Protein AF-A0A6I4XVP9-F1 (afdb_monomer_lite)

Sequence (198 aa):
KNKSINYEAVLALVVKIFLGMFLYWIMNGFRHVSNFFPYNDVVTKVNQQGFYKFIYFVMNFTEGEFYGGLFTTLFLLIGGLIAWQLYRKNSKWQGFAIAGGSGAWPWVLASQLLSLFLTIYVFDFTRFFTKEVLWLPTFIVVVGTPPALTLVYGPGWKKLGTISLLSALFTFPFANWLNAQLMPLLNVPGTVSNVTTM

Secondary structure (DSSP, 8-state):
------HHHHHHHHHHHHHHHHHHHHHHHS-----SS-HHHHHHHTTT-HHHHHHHHHHGGGTTTT---HHHHHHHHHHHHHHHHHHHTT-TT--SPSGGGTS-HHHHHHHHHHHHHIIIIIS-GGGG--SS----GGGHHHHSHHHHHHHHH-S-HHHHHHHHHHHHHHHHHHHHHIIIIIHHHHT--HHHHHHHH-

Radius of gyration: 19.3 Å; chains: 1; bounding box: 46×40×46 Å

Organism: Enterococcus gallinarum (NCBI:txid1353)

Structure (mmCIF, N/CA/C/O backbone):
data_AF-A0A6I4XVP9-F1
#
_entry.id   AF-A0A6I4XVP9-F1
#
loop_
_atom_site.group_PDB
_atom_site.id
_atom_site.type_symbol
_atom_site.label_atom_id
_atom_site.label_alt_id
_atom_site.label_comp_id
_atom_site.label_asym_id
_atom_site.label_entity_id
_atom_site.label_seq_id
_atom_site.pdbx_PDB_ins_code
_atom_site.Cartn_x
_atom_site.Cartn_y
_atom_site.Cartn_z
_atom_site.occupancy
_atom_site.B_iso_or_equiv
_atom_site.auth_seq_id
_atom_site.auth_comp_id
_atom_site.auth_asym_id
_atom_site.auth_atom_id
_atom_site.pdbx_PDB_model_num
ATOM 1 N N . LYS A 1 1 ? -24.663 -29.342 22.614 1.00 51.38 1 LYS A N 1
ATOM 2 C CA . LYS A 1 1 ? -25.094 -27.920 22.667 1.00 51.38 1 LYS A CA 1
ATOM 3 C C . LYS A 1 1 ? -25.400 -27.495 21.230 1.00 51.38 1 LYS A C 1
ATOM 5 O O . LYS A 1 1 ? -24.463 -27.321 20.462 1.00 51.38 1 LYS A O 1
ATOM 10 N N . ASN A 1 2 ? -26.674 -27.481 20.830 1.00 50.50 2 ASN A N 1
ATOM 11 C CA . ASN A 1 2 ? -27.078 -27.181 19.451 1.00 50.50 2 ASN A CA 1
ATOM 12 C C . ASN A 1 2 ? -26.774 -25.699 19.171 1.00 50.50 2 ASN A C 1
ATOM 14 O O . ASN A 1 2 ? -27.355 -24.835 19.824 1.00 50.50 2 ASN A O 1
ATOM 18 N N . LYS A 1 3 ? -25.820 -25.392 18.281 1.00 64.44 3 LYS A N 1
ATOM 19 C CA . LYS A 1 3 ? -25.601 -24.012 17.824 1.00 64.44 3 LYS A CA 1
ATOM 20 C C . LYS A 1 3 ? -26.777 -23.656 16.916 1.00 64.44 3 LYS A C 1
ATOM 22 O O . LYS A 1 3 ? -26.840 -24.141 15.791 1.00 64.44 3 LYS A O 1
ATOM 27 N N . SER A 1 4 ? -27.722 -22.866 17.418 1.00 75.44 4 SER A N 1
ATOM 28 C CA . SER A 1 4 ? -28.771 -22.283 16.585 1.00 75.44 4 SER A CA 1
ATOM 29 C C . SER A 1 4 ? -28.124 -21.410 15.509 1.00 75.44 4 SER A C 1
ATOM 31 O O . SER A 1 4 ? -27.205 -20.635 15.781 1.00 75.44 4 SER A O 1
ATOM 33 N N . ILE A 1 5 ? -28.567 -21.579 14.266 1.00 77.56 5 ILE A N 1
ATOM 34 C CA . ILE A 1 5 ? -28.102 -20.770 13.140 1.00 77.56 5 ILE A CA 1
ATOM 35 C C . ILE A 1 5 ? -28.572 -19.328 13.369 1.00 77.56 5 ILE A C 1
ATOM 37 O O . ILE A 1 5 ? -29.752 -19.089 13.621 1.00 77.56 5 ILE A O 1
ATOM 41 N N . ASN A 1 6 ? -27.648 -18.367 13.298 1.00 87.69 6 ASN A N 1
ATOM 42 C CA . ASN A 1 6 ? -27.982 -16.948 13.378 1.00 87.69 6 ASN A CA 1
ATOM 43 C C . ASN A 1 6 ? -28.564 -16.493 12.028 1.00 87.69 6 ASN A C 1
ATOM 45 O O . ASN A 1 6 ? -27.824 -16.274 11.068 1.00 87.69 6 ASN A O 1
ATOM 49 N N . TYR A 1 7 ? -29.889 -16.367 11.961 1.00 87.06 7 TYR A N 1
ATOM 50 C CA . TYR A 1 7 ? -30.609 -15.994 10.7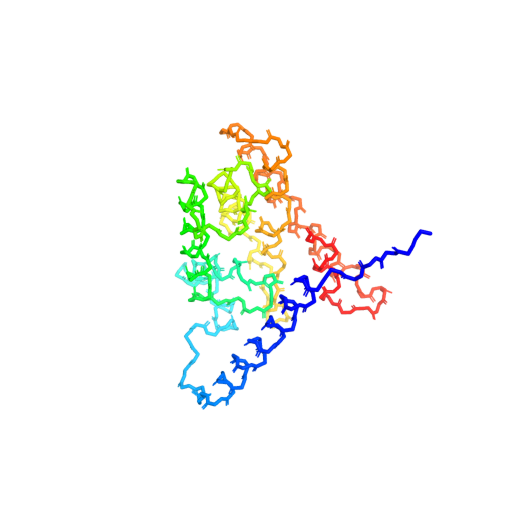42 1.00 87.06 7 TYR A CA 1
ATOM 51 C C . TYR A 1 7 ? -30.233 -14.605 10.206 1.00 87.06 7 TYR A C 1
ATOM 53 O O . TYR A 1 7 ? -30.236 -14.418 8.992 1.00 87.06 7 TYR A O 1
ATOM 61 N N . GLU A 1 8 ? -29.838 -13.655 11.060 1.00 86.88 8 GLU A N 1
ATOM 62 C CA . GLU A 1 8 ? -29.382 -12.330 10.614 1.00 86.88 8 GLU A CA 1
ATOM 63 C C . GLU A 1 8 ? -28.050 -12.422 9.866 1.00 86.88 8 GLU A C 1
ATOM 65 O O . GLU A 1 8 ? -27.868 -11.797 8.822 1.00 86.88 8 GLU A O 1
ATOM 70 N N . ALA A 1 9 ? -27.131 -13.256 10.360 1.00 86.06 9 ALA A N 1
ATOM 71 C CA . ALA A 1 9 ? -25.855 -13.500 9.695 1.00 86.06 9 ALA A CA 1
ATOM 72 C C . ALA A 1 9 ? -26.052 -14.192 8.336 1.00 86.06 9 ALA A C 1
ATOM 74 O O . ALA A 1 9 ? -25.394 -13.832 7.358 1.00 86.06 9 ALA A O 1
ATOM 75 N N . VAL A 1 10 ? -26.986 -15.147 8.258 1.00 90.75 10 VAL A N 1
ATOM 76 C CA . VAL A 1 10 ? -27.347 -15.815 6.997 1.00 90.75 10 VAL A CA 1
ATOM 77 C C . VAL A 1 10 ? -27.971 -14.823 6.017 1.00 90.75 10 VAL A C 1
ATOM 79 O O . VAL A 1 10 ? -27.558 -14.776 4.861 1.00 90.75 10 VAL A O 1
ATOM 82 N N . LEU A 1 11 ? -28.903 -13.981 6.470 1.00 91.56 11 LEU A N 1
ATOM 83 C CA . LEU A 1 11 ? -29.516 -12.952 5.633 1.00 91.56 11 LEU A CA 1
ATOM 84 C C . LEU A 1 11 ? -28.470 -11.962 5.105 1.00 91.56 11 LEU A C 1
ATOM 86 O O . LEU A 1 11 ? -28.449 -11.672 3.911 1.00 91.56 11 LEU A O 1
ATOM 90 N N . ALA A 1 12 ? -27.561 -11.490 5.961 1.00 87.12 12 ALA A N 1
ATOM 91 C CA . ALA A 1 12 ? -26.482 -10.595 5.556 1.00 87.12 12 ALA A CA 1
ATOM 92 C C . ALA A 1 12 ? -25.560 -11.236 4.504 1.00 87.12 12 ALA A C 1
ATOM 94 O O . ALA A 1 12 ? -25.138 -10.560 3.565 1.00 87.12 12 ALA A O 1
ATOM 95 N N . LEU A 1 13 ? -25.263 -12.534 4.633 1.00 90.50 13 LEU A N 1
ATOM 96 C CA . LEU A 1 13 ? -24.490 -13.278 3.638 1.00 90.50 13 LEU A CA 1
ATOM 97 C C . LEU A 1 13 ? -25.234 -13.364 2.299 1.00 90.50 13 LEU A C 1
ATOM 99 O O . LEU A 1 13 ? -24.651 -13.055 1.263 1.00 90.50 13 LEU A O 1
ATOM 103 N N . VAL A 1 14 ? -26.519 -13.728 2.321 1.00 94.88 14 VAL A N 1
ATOM 104 C CA . VAL A 1 14 ? -27.356 -13.823 1.114 1.00 94.88 14 VAL A CA 1
ATOM 105 C C . VAL A 1 14 ? -27.428 -12.472 0.404 1.00 94.88 14 VAL A C 1
ATOM 107 O O . VAL A 1 14 ? -27.162 -12.398 -0.793 1.00 94.88 14 VAL A O 1
ATOM 110 N N . VAL A 1 15 ? -27.699 -11.390 1.139 1.00 93.56 15 VAL A N 1
ATOM 111 C CA . VAL A 1 15 ? -27.742 -10.029 0.583 1.00 93.56 15 VAL A CA 1
ATOM 112 C C . VAL A 1 15 ? -26.400 -9.644 -0.043 1.00 93.56 15 VAL A C 1
ATOM 114 O O . VAL A 1 15 ? -26.386 -9.103 -1.146 1.00 93.56 15 VAL A O 1
ATOM 117 N N . LYS A 1 16 ? -25.267 -9.954 0.604 1.00 88.94 16 LYS A N 1
ATOM 118 C CA . LYS A 1 16 ? -23.930 -9.687 0.044 1.00 88.94 16 LYS A CA 1
ATOM 119 C C . LYS A 1 16 ? -23.681 -10.448 -1.257 1.00 88.94 16 LYS A C 1
ATOM 121 O O . LYS A 1 16 ? -23.165 -9.855 -2.199 1.00 88.94 16 LYS A O 1
ATOM 126 N N . ILE A 1 17 ? -24.058 -11.727 -1.319 1.00 94.44 17 ILE A N 1
ATOM 127 C CA . ILE A 1 17 ? -23.916 -12.543 -2.533 1.00 94.44 17 ILE A CA 1
ATOM 128 C C . ILE A 1 17 ? -24.769 -11.956 -3.661 1.00 94.44 17 ILE A C 1
ATOM 130 O O . ILE A 1 17 ? -24.257 -11.728 -4.755 1.00 94.44 17 ILE A O 1
ATOM 134 N N . PHE A 1 18 ? -26.043 -11.657 -3.392 1.00 95.62 18 PHE A N 1
ATOM 135 C CA . PHE A 1 18 ? -26.943 -11.078 -4.390 1.00 95.62 18 PHE A CA 1
ATOM 136 C C . PHE A 1 18 ? -26.463 -9.718 -4.884 1.00 95.62 18 PHE A C 1
ATOM 138 O O . PHE A 1 18 ? -26.430 -9.497 -6.090 1.00 95.62 18 PHE A O 1
ATOM 145 N N . LEU A 1 19 ? -26.056 -8.823 -3.981 1.00 94.19 19 LEU A N 1
ATOM 146 C CA . LEU A 1 19 ? -25.543 -7.508 -4.350 1.00 94.19 19 LEU A CA 1
ATOM 147 C C . LEU A 1 19 ? -24.257 -7.623 -5.177 1.00 94.19 19 LEU A C 1
ATOM 149 O O . LEU A 1 19 ? -24.128 -6.942 -6.188 1.00 94.19 19 LEU A O 1
ATOM 153 N N . GLY A 1 20 ? -23.331 -8.503 -4.782 1.00 89.69 20 GLY A N 1
ATOM 154 C CA . GLY A 1 20 ? -22.097 -8.751 -5.527 1.00 89.69 20 GLY A CA 1
ATOM 155 C C . GLY A 1 20 ? -22.369 -9.265 -6.940 1.00 89.69 20 GLY A C 1
ATOM 156 O O . GLY A 1 20 ? -21.830 -8.724 -7.904 1.00 89.69 20 GLY A O 1
ATOM 157 N N . MET A 1 21 ? -23.267 -10.245 -7.077 1.00 93.75 21 MET A N 1
ATOM 158 C CA . MET A 1 21 ? -23.697 -10.742 -8.385 1.00 93.75 21 MET A CA 1
ATOM 159 C C . MET A 1 21 ? -24.366 -9.635 -9.198 1.00 93.75 21 MET A C 1
ATOM 161 O O . MET A 1 21 ? -23.992 -9.402 -10.340 1.00 93.75 21 MET A O 1
ATOM 165 N N . PHE A 1 22 ? -25.317 -8.908 -8.615 1.00 93.69 22 PHE A N 1
ATOM 166 C CA . PHE A 1 22 ? -26.019 -7.816 -9.284 1.00 93.69 22 PHE A CA 1
ATOM 167 C C . PHE A 1 22 ? -25.058 -6.748 -9.825 1.00 93.69 22 PHE A C 1
ATOM 169 O O . PHE A 1 22 ? -25.164 -6.360 -10.988 1.00 93.69 22 PHE A O 1
ATOM 176 N N . LEU A 1 23 ? -24.078 -6.331 -9.018 1.00 90.88 23 LEU A N 1
ATOM 177 C CA . LEU A 1 23 ? -23.027 -5.408 -9.446 1.00 90.88 23 LEU A CA 1
ATOM 178 C C . LEU A 1 23 ? -22.188 -5.995 -10.584 1.00 90.88 23 LEU A C 1
ATOM 180 O O . LEU A 1 23 ? -21.932 -5.294 -11.557 1.00 90.88 23 LEU A O 1
ATOM 184 N N . TYR A 1 24 ? -21.813 -7.274 -10.507 1.00 87.88 24 TYR A N 1
ATOM 185 C CA . TYR A 1 24 ? -21.096 -7.960 -11.583 1.00 87.88 24 TYR A CA 1
ATOM 186 C C . TYR A 1 24 ? -21.876 -7.941 -12.908 1.00 87.88 24 TYR A C 1
ATOM 188 O O . TYR A 1 24 ? -21.317 -7.578 -13.941 1.00 87.88 24 TYR A O 1
ATOM 196 N N . TRP A 1 25 ? -23.174 -8.260 -12.889 1.00 91.06 25 TRP A N 1
ATOM 197 C CA . TRP A 1 25 ? -24.021 -8.238 -14.089 1.00 91.06 25 TRP A CA 1
ATOM 198 C C . TRP A 1 25 ? -24.148 -6.833 -14.682 1.00 91.06 25 TRP A C 1
ATOM 200 O O . TRP A 1 25 ? -24.037 -6.669 -15.896 1.00 91.06 25 TRP A O 1
ATOM 210 N N . ILE A 1 26 ? -24.326 -5.817 -13.831 1.00 90.56 26 ILE A N 1
ATOM 211 C CA . ILE A 1 26 ? -24.323 -4.414 -14.257 1.00 90.56 26 ILE A CA 1
ATOM 212 C C . ILE A 1 26 ? -22.986 -4.055 -14.908 1.00 90.56 26 ILE A C 1
ATOM 214 O O . ILE A 1 26 ? -22.966 -3.478 -15.993 1.00 90.56 26 ILE A O 1
ATOM 218 N N . MET A 1 27 ? -21.873 -4.421 -14.269 1.00 84.25 27 MET A N 1
ATOM 219 C CA . MET A 1 27 ? -20.533 -4.140 -14.777 1.00 84.25 27 MET A CA 1
ATOM 220 C C . MET A 1 27 ? -20.289 -4.792 -16.138 1.00 84.25 27 MET A C 1
ATOM 222 O O . MET A 1 27 ? -19.739 -4.146 -17.026 1.00 84.25 27 MET A O 1
ATOM 226 N N . ASN A 1 28 ? -20.766 -6.021 -16.331 1.00 85.25 28 ASN A N 1
ATOM 227 C CA . ASN A 1 28 ? -20.658 -6.737 -17.600 1.00 85.25 28 ASN A CA 1
ATOM 228 C C . ASN A 1 28 ? -21.533 -6.127 -18.717 1.00 85.25 28 ASN A C 1
ATOM 230 O O . ASN A 1 28 ? -21.293 -6.359 -19.899 1.00 85.25 28 ASN A O 1
ATOM 234 N N . GLY A 1 29 ? -22.547 -5.332 -18.358 1.00 83.88 29 GLY A N 1
ATOM 235 C CA . GLY A 1 29 ? -23.377 -4.585 -19.306 1.00 83.88 29 GLY A CA 1
ATOM 236 C C . GLY A 1 29 ? -22.712 -3.321 -19.865 1.00 83.88 29 GLY A C 1
ATOM 237 O O . GLY A 1 29 ? -23.158 -2.799 -20.890 1.00 83.88 29 GLY A O 1
ATOM 238 N N . PHE A 1 30 ? -21.644 -2.819 -19.235 1.00 82.31 30 PHE A N 1
ATOM 239 C CA . PHE A 1 30 ? -20.913 -1.656 -19.733 1.00 82.31 30 PHE A CA 1
ATOM 240 C C . PHE A 1 30 ? -19.894 -2.059 -20.803 1.00 82.31 30 PHE A C 1
ATOM 242 O O . PHE A 1 30 ? -19.022 -2.897 -20.583 1.00 82.31 30 PHE A O 1
ATOM 249 N N . ARG A 1 31 ? -19.941 -1.398 -21.967 1.00 71.12 31 ARG A N 1
ATOM 250 C CA . ARG A 1 31 ? -18.867 -1.497 -22.967 1.00 71.12 31 ARG A CA 1
ATOM 251 C C . ARG A 1 31 ? -17.625 -0.780 -22.433 1.00 71.12 31 ARG A C 1
ATOM 253 O O . ARG A 1 31 ? -17.725 0.365 -22.000 1.00 71.12 31 ARG A O 1
ATOM 260 N N . HIS A 1 32 ? -16.457 -1.417 -22.484 1.00 69.12 32 HIS A N 1
ATOM 261 C CA . HIS A 1 32 ? -15.188 -0.745 -22.196 1.00 69.12 32 HIS A CA 1
ATOM 262 C C . HIS A 1 32 ? -14.906 0.317 -23.266 1.00 69.12 32 HIS A C 1
ATOM 264 O O . HIS A 1 32 ? -14.630 -0.013 -24.416 1.00 69.12 32 HIS A O 1
ATOM 270 N N . VAL A 1 33 ? -15.024 1.594 -22.889 1.00 65.00 33 VAL A N 1
ATOM 271 C CA . VAL A 1 33 ? -14.884 2.733 -23.814 1.00 65.00 33 VAL A CA 1
ATOM 272 C C . VAL A 1 33 ? -13.441 3.250 -23.862 1.00 65.00 33 VAL A C 1
ATOM 274 O O . VAL A 1 33 ? -12.991 3.706 -24.909 1.00 65.00 33 VAL A O 1
ATOM 277 N N . SER A 1 34 ? -12.689 3.151 -22.759 1.00 65.81 34 SER A N 1
ATOM 278 C CA . SER A 1 34 ? -11.275 3.539 -22.699 1.00 65.81 34 SER A CA 1
ATOM 279 C C . SER A 1 34 ? -10.573 2.989 -21.452 1.00 65.81 34 SER A C 1
ATOM 281 O O . SER A 1 34 ? -11.183 2.848 -20.392 1.00 65.81 34 SER A O 1
ATOM 283 N N . ASN A 1 35 ? -9.266 2.736 -21.569 1.00 75.88 35 ASN A N 1
ATOM 284 C CA . ASN A 1 35 ? -8.396 2.451 -20.430 1.00 75.88 35 ASN A CA 1
ATOM 285 C C . ASN A 1 35 ? -7.628 3.725 -20.066 1.00 75.88 35 ASN A C 1
ATOM 287 O O . ASN A 1 35 ? -6.701 4.126 -20.769 1.00 75.88 35 ASN A O 1
ATOM 291 N N . PHE A 1 36 ? -8.022 4.377 -18.974 1.00 82.75 36 PHE A N 1
ATOM 292 C CA . PHE A 1 36 ? -7.276 5.511 -18.434 1.00 82.75 36 PHE A CA 1
ATOM 293 C C . PHE A 1 36 ? -6.035 4.995 -17.701 1.00 82.75 36 PHE A C 1
ATOM 295 O O . PHE A 1 36 ? -6.166 4.365 -16.656 1.00 82.75 36 PHE A O 1
ATOM 302 N N . PHE A 1 37 ? -4.852 5.284 -18.249 1.00 91.38 37 PHE A N 1
ATOM 303 C CA . PHE A 1 37 ? -3.552 4.829 -17.736 1.00 91.38 37 PHE A CA 1
ATOM 304 C C . PHE A 1 37 ? -3.455 3.297 -17.600 1.00 91.38 37 PHE A C 1
ATOM 306 O O . PHE A 1 37 ? -3.409 2.783 -16.481 1.00 91.38 37 PHE A O 1
ATOM 313 N N . PRO A 1 38 ? -3.414 2.549 -18.724 1.00 91.00 38 PRO A N 1
ATOM 314 C CA . PRO A 1 38 ? -3.214 1.103 -18.687 1.00 91.00 38 PRO A CA 1
ATOM 315 C C . PRO A 1 38 ? -1.954 0.744 -17.892 1.00 91.00 38 PRO A C 1
ATOM 317 O O . PRO A 1 38 ? -0.914 1.375 -18.073 1.00 91.00 38 PRO A O 1
ATOM 320 N N . TYR A 1 39 ? -2.024 -0.292 -17.053 1.00 91.81 39 TYR A N 1
ATOM 321 C CA . TYR A 1 39 ? -0.916 -0.689 -16.175 1.00 91.81 39 TYR A CA 1
ATOM 322 C C . TYR A 1 39 ? 0.414 -0.863 -16.930 1.00 91.81 39 TYR A C 1
ATOM 324 O O . TYR A 1 39 ? 1.424 -0.272 -16.553 1.00 91.81 39 TYR A O 1
ATOM 332 N N . ASN A 1 40 ? 0.395 -1.577 -18.059 1.00 92.12 40 ASN A N 1
ATOM 333 C CA . ASN A 1 40 ? 1.589 -1.808 -18.880 1.00 92.12 40 ASN A CA 1
ATOM 334 C C . ASN A 1 40 ? 2.193 -0.503 -19.431 1.00 92.12 40 ASN A C 1
ATOM 336 O O . ASN A 1 40 ? 3.415 -0.343 -19.460 1.00 92.12 40 ASN A O 1
ATOM 340 N N . ASP A 1 41 ? 1.356 0.460 -19.823 1.00 93.69 41 ASP A N 1
ATOM 341 C CA . ASP A 1 41 ? 1.820 1.768 -20.297 1.00 93.69 41 ASP A CA 1
ATOM 342 C C . ASP A 1 41 ? 2.448 2.582 -19.165 1.00 93.69 41 ASP A C 1
ATOM 344 O O . ASP A 1 41 ? 3.393 3.341 -19.390 1.00 93.69 41 ASP A O 1
ATOM 348 N N . VAL A 1 42 ? 1.925 2.435 -17.945 1.00 95.50 42 VAL A N 1
ATOM 349 C CA . VAL A 1 42 ? 2.460 3.111 -16.764 1.00 95.50 42 VAL A CA 1
ATOM 350 C C . VAL A 1 42 ? 3.817 2.539 -16.386 1.00 95.50 42 VAL A C 1
ATOM 352 O O . VAL A 1 42 ? 4.780 3.297 -16.265 1.00 95.50 42 VAL A O 1
ATOM 355 N N . VAL A 1 43 ? 3.918 1.215 -16.261 1.00 95.19 43 VAL A N 1
ATOM 356 C CA . VAL A 1 43 ? 5.153 0.527 -15.868 1.00 95.19 43 VAL A CA 1
ATOM 357 C C . VAL A 1 43 ? 6.279 0.766 -16.874 1.00 95.19 43 VAL A C 1
ATOM 359 O O . VAL A 1 43 ? 7.400 1.078 -16.481 1.00 95.19 43 VAL A O 1
ATOM 362 N N . THR A 1 44 ? 5.997 0.722 -18.178 1.00 94.81 44 THR A N 1
ATOM 363 C CA . THR A 1 44 ? 7.026 0.960 -19.210 1.00 94.81 44 THR A CA 1
ATOM 364 C C . THR A 1 44 ? 7.597 2.383 -19.190 1.00 94.81 44 THR A C 1
ATOM 366 O O . THR A 1 44 ? 8.742 2.592 -19.593 1.00 94.81 44 THR A O 1
ATOM 369 N N . LYS A 1 45 ? 6.837 3.364 -18.686 1.00 95.75 45 LYS A N 1
ATOM 370 C CA . LYS A 1 45 ? 7.238 4.780 -18.607 1.00 95.75 45 LYS A CA 1
ATOM 371 C C . LYS A 1 45 ? 7.670 5.217 -17.204 1.00 95.75 45 LYS A C 1
ATOM 373 O O . LYS A 1 45 ? 8.158 6.338 -17.046 1.00 95.75 45 LYS A O 1
ATOM 378 N N . VAL A 1 46 ? 7.539 4.351 -16.196 1.00 96.38 46 VAL A N 1
ATOM 379 C CA . VAL A 1 46 ? 7.701 4.687 -14.768 1.00 96.38 46 VAL A CA 1
ATOM 380 C C . VAL A 1 46 ? 9.088 5.239 -14.428 1.00 96.38 46 VAL A C 1
ATOM 382 O O . VAL A 1 46 ? 9.208 6.178 -13.645 1.00 96.38 46 VAL A O 1
ATOM 385 N N . ASN A 1 47 ? 10.138 4.704 -15.059 1.00 94.88 47 ASN A N 1
ATOM 386 C CA . ASN A 1 47 ? 11.524 5.121 -14.820 1.00 94.88 47 ASN A CA 1
ATOM 387 C C . ASN A 1 47 ? 11.960 6.294 -15.713 1.00 94.88 47 ASN A C 1
ATOM 389 O O . ASN A 1 47 ? 13.018 6.872 -15.494 1.00 94.88 47 ASN A O 1
ATOM 393 N N . GLN A 1 48 ? 11.159 6.651 -16.719 1.00 93.38 48 GLN A N 1
ATOM 394 C CA . GLN A 1 48 ? 11.494 7.681 -17.709 1.00 93.38 48 GLN A CA 1
ATOM 395 C C . GLN A 1 48 ? 10.765 8.998 -17.435 1.00 93.38 48 GLN A C 1
ATOM 397 O O . GLN A 1 48 ? 11.264 10.070 -17.766 1.00 93.38 48 GLN A O 1
ATOM 402 N N . GLN A 1 49 ? 9.564 8.929 -16.856 1.00 94.31 49 GLN A N 1
ATOM 403 C CA . GLN A 1 49 ? 8.675 10.073 -16.698 1.00 94.31 49 GLN A CA 1
ATOM 404 C C . GLN A 1 49 ? 8.137 10.139 -15.269 1.00 94.31 49 GLN A C 1
ATOM 406 O O . GLN A 1 49 ? 7.355 9.289 -14.840 1.00 94.31 49 GLN A O 1
ATOM 411 N N . GLY A 1 50 ? 8.492 11.205 -14.543 1.00 95.38 50 GLY A N 1
ATOM 412 C CA . GLY A 1 50 ? 8.080 11.396 -13.147 1.00 95.38 50 GLY A CA 1
ATOM 413 C C . GLY A 1 50 ? 6.560 11.397 -12.941 1.00 95.38 50 GLY A C 1
ATOM 414 O O . GLY A 1 50 ? 6.081 10.919 -11.915 1.00 95.38 50 GLY A O 1
ATOM 415 N N . PHE A 1 51 ? 5.793 11.847 -13.940 1.00 96.81 51 PHE A N 1
ATOM 416 C CA . PHE A 1 51 ? 4.332 11.777 -13.913 1.00 96.81 51 PHE A CA 1
ATOM 417 C C . PHE A 1 51 ? 3.825 10.329 -13.857 1.00 96.81 51 PHE A C 1
ATOM 419 O O . PHE A 1 51 ? 3.017 10.000 -12.996 1.00 96.81 51 PHE A O 1
ATOM 426 N N . TYR A 1 52 ? 4.348 9.433 -14.698 1.00 96.75 52 TYR A N 1
ATOM 427 C CA . TYR A 1 52 ? 3.973 8.016 -14.666 1.00 96.75 52 TYR A CA 1
ATOM 428 C C . TYR A 1 52 ? 4.446 7.323 -13.387 1.00 96.75 52 TYR A C 1
ATOM 430 O O . TYR A 1 52 ? 3.740 6.463 -12.869 1.00 96.75 52 TYR A O 1
ATOM 438 N N . LYS A 1 53 ? 5.574 7.756 -12.811 1.00 97.81 53 LYS A N 1
ATOM 439 C CA . LYS A 1 53 ? 6.007 7.306 -11.481 1.00 97.81 53 LYS A CA 1
ATOM 440 C C . LYS A 1 53 ? 5.020 7.680 -10.379 1.00 97.81 53 LYS A C 1
ATOM 442 O O . LYS A 1 53 ? 4.730 6.860 -9.514 1.00 97.81 53 LYS A O 1
ATOM 447 N N . PHE A 1 54 ? 4.464 8.889 -10.436 1.00 97.69 54 PHE A N 1
ATOM 448 C CA . PHE A 1 54 ? 3.398 9.313 -9.530 1.00 97.69 54 PHE A CA 1
ATOM 449 C C . PHE A 1 54 ? 2.108 8.512 -9.739 1.00 97.69 54 PHE A C 1
ATOM 451 O O . PHE A 1 54 ? 1.512 8.055 -8.768 1.00 97.69 54 PHE A O 1
ATOM 458 N N . ILE A 1 55 ? 1.698 8.280 -10.988 1.00 97.12 55 ILE A N 1
ATOM 459 C CA . ILE A 1 55 ? 0.532 7.435 -11.280 1.00 97.12 55 ILE A CA 1
ATOM 460 C C . ILE A 1 55 ? 0.739 6.016 -10.729 1.00 97.12 55 ILE A C 1
ATOM 462 O O . ILE A 1 55 ? -0.138 5.509 -10.033 1.00 97.12 55 ILE A O 1
ATOM 466 N N . TYR A 1 56 ? 1.921 5.425 -10.932 1.00 97.69 56 TYR A N 1
ATOM 467 C CA . TYR A 1 56 ? 2.288 4.128 -10.361 1.00 97.69 56 TYR A CA 1
ATOM 468 C C . TYR A 1 56 ? 2.226 4.132 -8.826 1.00 97.69 56 TYR A C 1
ATOM 470 O O . TYR A 1 56 ? 1.617 3.243 -8.232 1.00 97.69 56 TYR A O 1
ATOM 478 N N . PHE A 1 57 ? 2.773 5.166 -8.175 1.00 98.00 57 PHE A N 1
ATOM 479 C CA . PHE A 1 57 ? 2.673 5.348 -6.724 1.00 98.00 57 PHE A CA 1
ATOM 480 C C . PHE A 1 57 ? 1.216 5.316 -6.239 1.00 98.00 57 PHE A C 1
ATOM 482 O O . PHE A 1 57 ? 0.911 4.667 -5.245 1.00 98.00 57 PHE A O 1
ATOM 489 N N . VAL A 1 58 ? 0.287 5.955 -6.951 1.00 97.25 58 VAL A N 1
ATOM 490 C CA . VAL A 1 58 ? -1.136 5.914 -6.580 1.00 97.25 58 VAL A CA 1
ATOM 491 C C . VAL A 1 58 ? -1.754 4.538 -6.872 1.00 97.25 58 VAL A C 1
ATOM 493 O O . VAL A 1 58 ? -2.514 4.018 -6.057 1.00 97.25 58 VAL A O 1
ATOM 496 N N . MET A 1 59 ? -1.415 3.895 -7.991 1.00 96.50 59 MET A N 1
ATOM 497 C CA . MET A 1 59 ? -1.949 2.572 -8.357 1.00 96.50 59 MET A CA 1
ATOM 498 C C . MET A 1 59 ? -1.612 1.480 -7.332 1.00 96.50 59 MET A C 1
ATOM 500 O O . MET A 1 59 ? -2.432 0.591 -7.116 1.00 96.50 59 MET A O 1
ATOM 504 N N . ASN A 1 60 ? -0.477 1.591 -6.632 1.00 96.81 60 ASN A N 1
ATOM 505 C CA . ASN A 1 60 ? -0.039 0.614 -5.627 1.00 96.81 60 ASN A CA 1
ATOM 506 C C . ASN A 1 60 ? -1.074 0.369 -4.510 1.00 96.81 60 ASN A C 1
ATOM 508 O O . ASN A 1 60 ? -1.102 -0.707 -3.928 1.00 96.81 60 ASN A O 1
ATOM 512 N N . PHE A 1 61 ? -1.970 1.316 -4.217 1.00 96.75 61 PHE A N 1
ATOM 513 C CA . PHE A 1 61 ? -3.021 1.118 -3.207 1.00 96.75 61 PHE A CA 1
ATOM 514 C C . PHE A 1 61 ? -4.101 0.103 -3.587 1.00 96.75 61 PHE A C 1
ATOM 516 O O . PHE A 1 61 ? -4.849 -0.315 -2.710 1.00 96.75 61 PHE A O 1
ATOM 523 N N . THR A 1 62 ? -4.207 -0.255 -4.866 1.00 94.94 62 THR A N 1
ATOM 524 C CA . THR A 1 62 ? -5.182 -1.237 -5.373 1.00 94.94 62 THR A CA 1
ATOM 525 C C . THR A 1 62 ? -4.519 -2.363 -6.167 1.00 94.94 62 THR A C 1
ATOM 527 O O . THR A 1 62 ? -5.166 -3.138 -6.874 1.00 94.94 62 THR A O 1
ATOM 530 N N . GLU A 1 63 ? -3.190 -2.421 -6.116 1.00 92.44 63 GLU A N 1
ATOM 531 C CA . GLU A 1 63 ? -2.394 -3.426 -6.814 1.00 92.44 63 GLU A CA 1
ATOM 532 C C . GLU A 1 63 ? -2.345 -4.748 -6.037 1.00 92.44 63 GLU A C 1
ATOM 534 O O . GLU A 1 63 ? -2.196 -5.801 -6.651 1.00 92.44 63 GLU A O 1
ATOM 539 N N . GLY A 1 64 ? -2.574 -4.719 -4.716 1.00 88.25 64 GLY A N 1
ATOM 540 C CA . GLY A 1 64 ? -2.704 -5.931 -3.899 1.00 88.25 64 GLY A CA 1
ATOM 541 C C . GLY A 1 64 ? -3.908 -6.796 -4.284 1.00 88.25 64 GLY A C 1
ATOM 542 O O . GLY A 1 64 ? -3.873 -8.014 -4.150 1.00 88.25 64 GLY A O 1
ATOM 543 N N . GLU A 1 65 ? -4.944 -6.179 -4.840 1.00 88.00 65 GLU A N 1
ATOM 544 C CA . GLU A 1 65 ? -6.123 -6.830 -5.405 1.00 88.00 65 GLU A CA 1
ATOM 545 C C . GLU A 1 65 ? -5.953 -7.182 -6.894 1.00 88.00 65 GLU A C 1
ATOM 547 O O . GLU A 1 65 ? -6.907 -7.622 -7.532 1.00 88.00 65 GLU A O 1
ATOM 552 N N . PHE A 1 66 ? -4.752 -6.991 -7.452 1.00 85.56 66 PHE A N 1
ATOM 553 C CA . PHE A 1 66 ? -4.404 -7.216 -8.859 1.00 85.56 66 PHE A CA 1
ATOM 554 C C . PHE A 1 66 ? -5.151 -6.318 -9.865 1.00 85.56 66 PHE A C 1
ATOM 556 O O . PHE A 1 66 ? -5.265 -6.672 -11.038 1.00 85.56 66 PHE A O 1
ATOM 563 N N . TYR A 1 67 ? -5.621 -5.138 -9.435 1.00 82.81 67 TYR A N 1
ATOM 564 C CA . TYR A 1 67 ? -6.223 -4.138 -10.330 1.00 82.81 67 TYR A CA 1
ATOM 565 C C . TYR A 1 67 ? -5.261 -3.004 -10.684 1.00 82.81 67 TYR A C 1
ATOM 567 O O . TYR A 1 67 ? -5.127 -2.664 -11.856 1.00 82.81 67 TYR A O 1
ATOM 575 N N . GLY A 1 68 ? -4.622 -2.397 -9.677 1.00 87.56 68 GLY A N 1
ATOM 576 C CA . GLY A 1 68 ? -3.686 -1.283 -9.848 1.00 87.56 68 GLY A CA 1
ATOM 577 C C . GLY A 1 68 ? -4.282 -0.122 -10.648 1.00 87.56 68 GLY A C 1
ATOM 578 O O . GLY A 1 68 ? -3.804 0.177 -11.730 1.00 87.56 68 GLY A O 1
ATOM 579 N N . GLY A 1 69 ? -5.344 0.525 -10.163 1.00 92.38 69 GLY A N 1
ATOM 580 C CA . GLY A 1 69 ? -6.071 1.557 -10.914 1.00 92.38 69 GLY A CA 1
ATOM 581 C C . GLY A 1 69 ? -6.017 2.931 -10.253 1.00 92.38 69 GLY A C 1
ATOM 582 O O . GLY A 1 69 ? -6.277 3.052 -9.058 1.00 92.38 69 GLY A O 1
ATOM 583 N N . LEU A 1 70 ? -5.765 3.990 -11.035 1.00 92.94 70 LEU A N 1
ATOM 584 C CA . LEU A 1 70 ? -5.734 5.370 -10.526 1.00 92.94 70 LEU A CA 1
ATOM 585 C C . LEU A 1 70 ? -7.058 5.758 -9.846 1.00 92.94 70 LEU A C 1
ATOM 587 O O . LEU A 1 70 ? -7.078 6.150 -8.681 1.00 92.94 70 LEU A O 1
ATOM 591 N N . PHE A 1 71 ? -8.174 5.632 -10.570 1.00 91.25 71 PHE A N 1
ATOM 592 C CA . PHE A 1 71 ? -9.493 5.992 -10.045 1.00 91.25 71 PHE A CA 1
ATOM 593 C C . PHE A 1 71 ? -9.956 5.036 -8.948 1.00 91.25 71 PHE A C 1
ATOM 595 O O . PHE A 1 71 ? -10.562 5.483 -7.976 1.00 91.25 71 PHE A O 1
ATOM 602 N N . THR A 1 72 ? -9.619 3.748 -9.056 1.00 91.38 72 THR A N 1
ATOM 603 C CA . THR A 1 72 ? -9.908 2.750 -8.021 1.00 91.38 72 THR A CA 1
ATOM 604 C C . THR A 1 72 ? -9.270 3.154 -6.696 1.00 91.38 72 THR A C 1
ATOM 606 O O . THR A 1 72 ? -9.964 3.220 -5.683 1.00 91.38 72 THR A O 1
ATOM 609 N N . THR A 1 73 ? -7.985 3.526 -6.706 1.00 94.88 73 THR A N 1
ATOM 610 C CA . THR A 1 73 ? -7.306 4.043 -5.514 1.00 94.88 73 THR A CA 1
ATOM 611 C C . THR A 1 73 ? -7.968 5.317 -4.994 1.00 94.88 73 THR A C 1
ATOM 613 O O . THR A 1 73 ? -8.186 5.443 -3.791 1.00 94.88 73 THR A O 1
ATOM 616 N N . LEU A 1 74 ? -8.302 6.274 -5.866 1.00 95.19 74 LEU A N 1
ATOM 617 C CA . LEU A 1 74 ? -8.922 7.531 -5.434 1.00 95.19 74 LEU A CA 1
ATOM 618 C C . LEU A 1 74 ? -10.240 7.284 -4.691 1.00 95.19 74 LEU A C 1
ATOM 620 O O . LEU A 1 74 ? -10.426 7.793 -3.585 1.00 95.19 74 LEU A O 1
ATOM 624 N N . PHE A 1 75 ? -11.130 6.464 -5.254 1.00 95.00 75 PHE A N 1
ATOM 625 C CA . PHE A 1 75 ? -12.391 6.119 -4.600 1.00 95.00 75 PHE A CA 1
ATOM 626 C C . PHE A 1 75 ? -12.183 5.295 -3.323 1.00 95.00 75 PHE A C 1
ATOM 628 O O . PHE A 1 75 ? -12.903 5.518 -2.350 1.00 95.00 75 PHE A O 1
ATOM 635 N N . LEU A 1 76 ? -11.173 4.418 -3.278 1.00 95.31 76 LEU A N 1
ATOM 636 C CA . LEU A 1 76 ? -10.797 3.681 -2.069 1.00 95.31 76 LEU A CA 1
ATOM 637 C C . LEU A 1 76 ? -10.373 4.630 -0.936 1.00 95.31 76 LEU A C 1
ATOM 639 O O . LEU A 1 76 ? -10.875 4.518 0.183 1.00 95.31 76 LEU A O 1
ATOM 643 N N . LEU A 1 77 ? -9.491 5.593 -1.218 1.00 95.88 77 LEU A N 1
ATOM 644 C CA . LEU A 1 77 ? -9.002 6.557 -0.227 1.00 95.88 77 LEU A CA 1
ATOM 645 C C . LEU A 1 77 ? -10.114 7.496 0.257 1.00 95.88 77 LEU A C 1
ATOM 647 O O . LEU A 1 77 ? -10.223 7.751 1.458 1.00 95.88 77 LEU A O 1
ATOM 651 N N . ILE A 1 78 ? -10.970 7.969 -0.656 1.00 96.81 78 ILE A N 1
ATOM 652 C CA . ILE A 1 78 ? -12.151 8.776 -0.313 1.00 96.81 78 ILE A CA 1
ATOM 653 C C . ILE A 1 78 ? -13.107 7.965 0.570 1.00 96.81 78 ILE A C 1
ATOM 655 O O . ILE A 1 78 ? -13.549 8.456 1.609 1.00 96.81 78 ILE A O 1
ATOM 659 N N . GLY A 1 79 ? -13.388 6.712 0.203 1.00 95.44 79 GLY A N 1
ATOM 660 C CA . GLY A 1 79 ? -14.221 5.806 0.991 1.00 95.44 79 GLY A CA 1
ATOM 661 C C . GLY A 1 79 ? -13.653 5.561 2.390 1.00 95.44 79 GLY A C 1
ATOM 662 O O . GLY A 1 79 ? -14.385 5.660 3.375 1.00 95.44 79 GLY A O 1
ATOM 663 N N . GLY A 1 80 ? -12.341 5.335 2.498 1.00 95.06 80 GLY A N 1
ATOM 664 C CA . GLY A 1 80 ? -11.638 5.194 3.775 1.00 95.06 80 GLY A CA 1
ATOM 665 C C . GLY A 1 80 ? -11.732 6.448 4.649 1.00 95.06 80 GLY A C 1
ATOM 666 O O . GLY A 1 80 ? -12.018 6.347 5.843 1.00 95.06 80 GLY A O 1
ATOM 667 N N . LEU A 1 81 ? -11.582 7.635 4.053 1.00 96.25 81 LEU A N 1
ATOM 668 C CA . LEU A 1 81 ? -11.723 8.910 4.758 1.00 96.25 81 LEU A CA 1
ATOM 669 C C . LEU A 1 81 ? -13.151 9.114 5.281 1.00 96.25 81 LEU A C 1
ATOM 671 O O . LEU A 1 81 ? -13.334 9.511 6.434 1.00 96.25 81 LEU A O 1
ATOM 675 N N . ILE A 1 82 ? -14.162 8.827 4.457 1.00 96.25 82 ILE A N 1
ATOM 676 C CA . ILE A 1 82 ? -15.575 8.900 4.851 1.00 96.25 82 ILE A CA 1
ATOM 677 C C . ILE A 1 82 ? -15.846 7.924 6.001 1.00 96.25 82 ILE A C 1
ATOM 679 O O . ILE A 1 82 ? -16.400 8.331 7.024 1.00 96.25 82 ILE A O 1
ATOM 683 N N . ALA A 1 83 ? -15.405 6.670 5.877 1.00 95.25 83 ALA A N 1
ATOM 684 C CA . ALA A 1 83 ? -15.564 5.653 6.912 1.00 95.25 83 ALA A CA 1
ATOM 685 C C . ALA A 1 83 ? -14.908 6.080 8.235 1.00 95.25 83 ALA A C 1
ATOM 687 O O . ALA A 1 83 ? -15.531 5.997 9.294 1.00 95.25 83 ALA A O 1
ATOM 688 N N . TRP A 1 84 ? -13.691 6.632 8.185 1.00 96.00 84 TRP A N 1
ATOM 689 C CA . TRP A 1 84 ? -13.003 7.154 9.366 1.00 96.00 84 TRP A CA 1
ATOM 690 C C . TRP A 1 84 ? -13.763 8.310 10.030 1.00 96.00 84 TRP A C 1
ATOM 692 O O . TRP A 1 84 ? -13.894 8.349 11.255 1.00 96.00 84 TRP A O 1
ATOM 702 N N . GLN A 1 85 ? -14.285 9.254 9.242 1.00 95.75 85 GLN A N 1
ATOM 703 C CA . GLN A 1 85 ? -15.053 10.386 9.768 1.00 95.75 85 GLN A CA 1
ATOM 704 C C . GLN A 1 85 ? -16.367 9.937 10.410 1.00 95.75 85 GLN A C 1
ATOM 706 O O . GLN A 1 85 ? -16.728 10.441 11.476 1.00 95.75 85 GLN A O 1
ATOM 711 N N . LEU A 1 86 ? -17.074 8.989 9.789 1.00 95.81 86 LEU A N 1
ATOM 712 C CA . LEU A 1 86 ? -18.292 8.407 10.350 1.00 95.81 86 LEU A CA 1
ATOM 713 C C . LEU A 1 86 ? -18.000 7.653 11.652 1.00 95.81 86 LEU A C 1
ATOM 715 O O . LEU A 1 86 ? -18.746 7.828 12.616 1.00 95.81 86 LEU A O 1
ATOM 719 N N . TYR A 1 87 ? -16.893 6.904 11.698 1.00 94.25 87 TYR A N 1
ATOM 720 C CA . TYR A 1 87 ? -16.416 6.217 12.898 1.00 94.25 87 TYR A CA 1
ATOM 721 C C . TYR A 1 87 ? -16.120 7.200 14.037 1.00 94.25 87 TYR A C 1
ATOM 723 O O . TYR A 1 87 ? -16.689 7.093 15.120 1.00 94.25 87 TYR A O 1
ATOM 731 N N . ARG A 1 88 ? -15.304 8.237 13.788 1.00 93.31 88 ARG A N 1
ATOM 732 C CA . ARG A 1 88 ? -14.976 9.251 14.810 1.00 93.31 88 ARG A CA 1
ATOM 733 C C . ARG A 1 88 ? -16.198 9.971 15.374 1.00 93.31 88 ARG A C 1
ATOM 735 O O . ARG A 1 88 ? -16.172 10.396 16.523 1.00 93.31 88 ARG A O 1
ATOM 742 N N . LYS A 1 89 ? -17.235 10.167 14.558 1.00 94.38 89 LYS A N 1
ATOM 743 C CA . LYS A 1 89 ? -18.479 10.840 14.959 1.00 94.38 89 LYS A CA 1
ATOM 744 C C . LYS A 1 89 ? -19.479 9.898 15.634 1.00 94.38 89 LYS A C 1
ATOM 746 O O . LYS A 1 89 ? -20.587 10.335 15.926 1.00 94.38 89 LYS A O 1
ATOM 751 N N . ASN A 1 90 ? -19.120 8.628 15.837 1.00 92.44 90 ASN A N 1
ATOM 752 C CA . ASN A 1 90 ? -20.012 7.577 16.320 1.00 92.44 90 ASN A CA 1
ATOM 753 C C . ASN A 1 90 ? -21.346 7.540 15.545 1.00 92.44 90 ASN A C 1
ATOM 755 O O . ASN A 1 90 ? -22.435 7.466 16.113 1.00 92.44 90 ASN A O 1
ATOM 759 N N . SER A 1 91 ? -21.262 7.688 14.221 1.00 94.25 91 SER A N 1
ATOM 760 C CA . SER A 1 91 ? -22.439 7.777 13.361 1.00 94.25 91 SER A CA 1
ATOM 761 C C . SER A 1 91 ? -23.157 6.431 13.274 1.00 94.25 91 SER A C 1
ATOM 763 O O . SER A 1 91 ? -22.519 5.394 13.101 1.00 94.25 91 SER A O 1
ATOM 765 N N . LYS A 1 92 ? -24.496 6.444 13.250 1.00 92.38 92 LYS A N 1
ATOM 766 C CA . LYS A 1 92 ? -25.312 5.247 12.958 1.00 92.38 92 LYS A CA 1
ATOM 767 C C . LYS A 1 92 ? -25.031 4.629 11.579 1.00 92.38 92 LYS A C 1
ATOM 769 O O . LYS A 1 92 ? -25.381 3.482 11.338 1.00 92.38 92 LYS A O 1
ATOM 774 N N . TRP A 1 93 ? -24.393 5.387 10.684 1.00 90.62 93 TRP A N 1
ATOM 775 C CA . TRP A 1 93 ? -24.031 4.969 9.327 1.00 90.62 93 TRP A CA 1
ATOM 776 C C . TRP A 1 93 ? -22.577 4.496 9.196 1.00 90.62 93 TRP A C 1
ATOM 778 O O . TRP A 1 93 ? -22.123 4.258 8.084 1.00 90.62 93 TRP A O 1
ATOM 788 N N . GLN A 1 94 ? -21.823 4.388 10.297 1.00 87.88 94 GLN A N 1
ATOM 789 C CA . GLN A 1 94 ? -20.398 4.031 10.248 1.00 87.88 94 GLN A CA 1
ATOM 790 C C . GLN A 1 94 ? -20.124 2.619 9.706 1.00 87.88 94 GLN A C 1
ATOM 792 O O . GLN A 1 94 ? -18.998 2.325 9.318 1.00 87.88 94 GLN A O 1
ATOM 797 N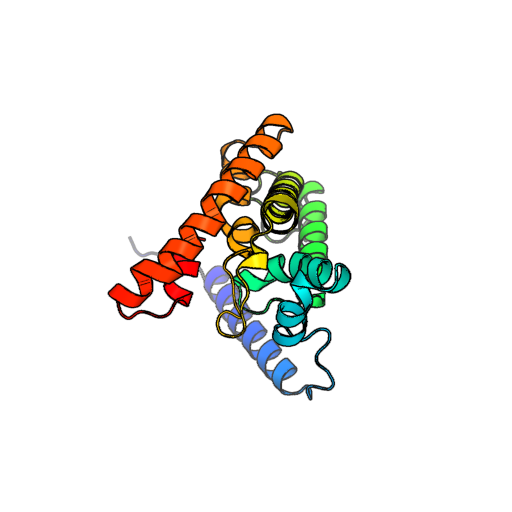 N . GLY A 1 95 ? -21.139 1.749 9.667 1.00 87.38 95 GLY A N 1
ATOM 798 C CA . GLY A 1 95 ? -20.968 0.355 9.277 1.00 87.38 95 GLY A CA 1
ATOM 799 C C . GLY A 1 95 ? -20.119 -0.389 10.307 1.00 87.38 95 GLY A C 1
ATOM 800 O O . GLY A 1 95 ? -20.510 -0.494 11.467 1.00 87.38 95 GLY A O 1
ATOM 801 N N . PHE A 1 96 ? -18.966 -0.904 9.880 1.00 86.25 96 PHE A N 1
ATOM 802 C CA . PHE A 1 96 ? -18.005 -1.582 10.748 1.00 86.25 96 PHE A CA 1
ATOM 803 C C . PHE A 1 96 ? -16.815 -0.678 11.075 1.00 86.25 96 PHE A C 1
ATOM 805 O O . PHE A 1 96 ? -16.419 0.184 10.291 1.00 86.25 96 PHE A O 1
ATOM 812 N N . ALA A 1 97 ? -16.215 -0.903 12.240 1.00 87.00 97 ALA A N 1
ATOM 813 C CA . ALA A 1 97 ? -15.052 -0.149 12.668 1.00 87.00 97 ALA A CA 1
ATOM 814 C C . ALA A 1 97 ? -13.829 -0.475 11.790 1.00 87.00 97 ALA A C 1
ATOM 816 O O . ALA A 1 97 ? -13.392 -1.624 11.711 1.00 87.00 97 ALA A O 1
ATOM 817 N N . ILE A 1 98 ? -13.254 0.543 11.151 1.00 90.44 98 ILE A N 1
ATOM 818 C CA . ILE A 1 98 ? -11.999 0.420 10.398 1.00 90.44 98 ILE A CA 1
ATOM 819 C C . ILE A 1 98 ? -10.786 0.512 11.333 1.00 90.44 98 ILE A C 1
ATOM 821 O O . ILE A 1 98 ? -10.900 0.989 12.465 1.00 90.44 98 ILE A O 1
ATOM 825 N N . ALA A 1 99 ? -9.609 0.082 10.861 1.00 91.19 99 ALA A N 1
ATOM 826 C CA . ALA A 1 99 ? -8.367 0.099 11.648 1.00 91.19 99 ALA A CA 1
ATOM 827 C C . ALA A 1 99 ? -8.523 -0.616 13.011 1.00 91.19 99 ALA A C 1
ATOM 829 O O . ALA A 1 99 ? -8.052 -0.131 14.042 1.00 91.19 99 ALA A O 1
ATOM 830 N N . GLY A 1 100 ? -9.272 -1.726 13.030 1.00 85.44 100 GLY A N 1
ATOM 831 C CA . GLY A 1 100 ? -9.571 -2.497 14.241 1.00 85.44 100 GLY A CA 1
ATOM 832 C C . GLY A 1 100 ? -10.337 -1.722 15.322 1.00 85.44 100 GLY A C 1
ATOM 833 O O . GLY A 1 100 ? -10.272 -2.095 16.486 1.00 85.44 100 GLY A O 1
ATOM 834 N N . GLY A 1 101 ? -10.997 -0.608 14.981 1.00 90.25 101 GLY A N 1
ATOM 835 C CA . GLY A 1 101 ? -11.657 0.269 15.956 1.00 90.25 101 GLY A CA 1
ATOM 836 C C . GLY A 1 101 ? -10.709 1.137 16.788 1.00 90.25 101 GLY A C 1
ATOM 837 O O . GLY A 1 101 ? -11.146 1.874 17.667 1.00 90.25 101 GLY A O 1
ATOM 838 N N . SER A 1 102 ? -9.413 1.147 16.484 1.00 90.62 102 SER A N 1
ATOM 839 C CA . SER A 1 102 ? -8.442 1.994 17.193 1.00 90.62 102 SER A CA 1
ATOM 840 C C . SER A 1 102 ? -8.601 3.495 16.908 1.00 90.62 102 SER A C 1
ATOM 842 O O . SER A 1 102 ? -8.030 4.329 17.605 1.00 90.62 102 SER A O 1
ATOM 844 N N . GLY A 1 103 ? -9.309 3.863 15.833 1.00 92.06 103 GLY A N 1
ATOM 845 C CA . GLY A 1 103 ? -9.332 5.236 15.318 1.00 92.06 103 GLY A CA 1
ATOM 846 C C . GLY A 1 103 ? -8.010 5.686 14.675 1.00 92.06 103 GLY A C 1
ATOM 847 O O . GLY A 1 103 ? -7.922 6.824 14.209 1.00 92.06 103 GLY A O 1
ATOM 848 N N . ALA A 1 104 ? -7.007 4.803 14.584 1.00 95.44 104 ALA A N 1
ATOM 849 C CA . ALA A 1 104 ? -5.665 5.096 14.080 1.00 95.44 104 ALA A CA 1
ATOM 850 C C . ALA A 1 104 ? -5.556 5.110 12.543 1.00 95.44 104 ALA A C 1
ATOM 852 O O . ALA A 1 104 ? -4.448 5.151 12.015 1.00 95.44 104 ALA A O 1
ATOM 853 N N . TRP A 1 105 ? -6.677 5.112 11.811 1.00 96.44 105 TRP A N 1
ATOM 854 C CA . TRP A 1 105 ? -6.684 5.097 10.342 1.00 96.44 105 TRP A CA 1
ATOM 855 C C . TRP A 1 105 ? -5.778 6.166 9.693 1.00 96.44 105 TRP A C 1
ATOM 857 O O . TRP A 1 105 ? -5.028 5.803 8.791 1.00 96.44 105 TRP A O 1
ATOM 867 N N . PRO A 1 106 ? -5.724 7.433 10.165 1.00 97.25 106 PRO A N 1
ATOM 868 C CA . PRO A 1 106 ? -4.802 8.418 9.595 1.00 97.25 106 PRO A CA 1
ATOM 869 C C . PRO A 1 106 ? -3.329 8.032 9.749 1.00 97.25 106 PRO A C 1
ATOM 871 O O . PRO A 1 106 ? -2.525 8.311 8.867 1.00 97.25 106 PRO A O 1
ATOM 874 N N . TRP A 1 107 ? -2.970 7.379 10.857 1.00 98.00 107 TRP A N 1
ATOM 875 C CA . TRP A 1 107 ? -1.607 6.907 11.098 1.00 98.00 107 TRP A CA 1
ATOM 876 C C . TRP A 1 107 ? -1.276 5.692 10.241 1.00 98.00 107 TRP A C 1
ATOM 878 O O . TRP A 1 107 ? -0.165 5.601 9.726 1.00 98.00 107 TRP A O 1
ATOM 888 N N . VAL A 1 108 ? -2.249 4.799 10.042 1.00 97.81 108 VAL A N 1
ATOM 889 C CA . VAL A 1 108 ? -2.124 3.675 9.109 1.00 97.81 108 VAL A CA 1
ATOM 890 C C . VAL A 1 108 ? -1.860 4.202 7.699 1.00 97.81 108 VAL A C 1
ATOM 892 O O . VAL A 1 108 ? -0.833 3.859 7.114 1.00 97.81 108 VAL A O 1
ATOM 895 N N . LEU A 1 109 ? -2.696 5.127 7.215 1.00 98.00 109 LEU A N 1
ATOM 896 C CA . LEU A 1 109 ? -2.527 5.757 5.906 1.00 98.00 109 LEU A CA 1
ATOM 897 C C . LEU A 1 109 ? -1.179 6.479 5.787 1.00 98.00 109 LEU A C 1
ATOM 899 O O . LEU A 1 109 ? -0.487 6.325 4.784 1.00 98.00 109 LEU A O 1
ATOM 903 N N . ALA A 1 110 ? -0.769 7.220 6.820 1.00 98.38 110 ALA A N 1
ATOM 904 C CA . ALA A 1 110 ? 0.532 7.880 6.842 1.00 98.38 110 ALA A CA 1
ATOM 905 C C . ALA A 1 110 ? 1.692 6.877 6.726 1.00 98.38 110 ALA A C 1
ATOM 907 O O . ALA A 1 110 ? 2.633 7.135 5.979 1.00 98.38 110 ALA A O 1
ATOM 908 N N . SER A 1 111 ? 1.626 5.732 7.419 1.00 98.38 111 SER A N 1
ATOM 909 C CA . SER A 1 111 ? 2.668 4.697 7.323 1.00 98.38 111 SER A CA 1
ATOM 910 C C . SER A 1 111 ? 2.711 4.026 5.954 1.00 98.38 111 SER A C 1
ATOM 912 O O . SER A 1 111 ? 3.795 3.839 5.414 1.00 98.38 111 SER A O 1
ATOM 914 N N . GLN A 1 112 ? 1.553 3.752 5.345 1.00 98.00 112 GLN A N 1
ATOM 915 C CA . GLN A 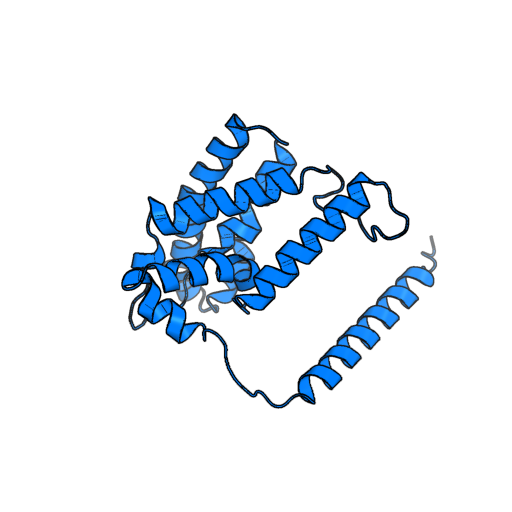1 112 ? 1.473 3.202 3.990 1.00 98.00 112 GLN A CA 1
ATOM 916 C C . GLN A 1 112 ? 2.079 4.177 2.971 1.00 98.00 112 GLN A C 1
ATOM 918 O O . GLN A 1 112 ? 2.943 3.794 2.186 1.00 98.00 112 GLN A O 1
ATOM 923 N N . LEU A 1 113 ? 1.682 5.456 3.027 1.00 98.44 113 LEU A N 1
ATOM 924 C CA . LEU A 1 113 ? 2.193 6.505 2.140 1.00 98.44 113 LEU A CA 1
ATOM 925 C C . LEU A 1 113 ? 3.702 6.704 2.297 1.00 98.44 113 LEU A C 1
ATOM 927 O O . LEU A 1 113 ? 4.413 6.769 1.296 1.00 98.44 113 LEU A O 1
ATOM 931 N N . LEU A 1 114 ? 4.201 6.792 3.534 1.00 98.69 114 LEU A N 1
ATOM 932 C CA . LEU A 1 114 ? 5.621 7.017 3.789 1.00 98.69 114 LEU A CA 1
ATOM 933 C C . LEU A 1 114 ? 6.462 5.801 3.386 1.00 98.69 114 LEU A C 1
ATOM 935 O O . LEU A 1 114 ? 7.468 5.971 2.703 1.00 98.69 114 LEU A O 1
ATOM 939 N N . SER A 1 115 ? 6.052 4.578 3.734 1.00 98.50 115 SER A N 1
ATOM 940 C CA . SER A 1 115 ? 6.754 3.369 3.286 1.00 98.50 115 SER A CA 1
ATOM 941 C C . SER A 1 115 ? 6.776 3.238 1.774 1.00 98.50 115 SER A C 1
ATOM 943 O O . SER A 1 115 ? 7.817 2.910 1.203 1.00 98.50 115 SER A O 1
ATOM 945 N N . LEU A 1 116 ? 5.652 3.508 1.113 1.00 98.44 116 LEU A N 1
ATOM 946 C CA . LEU A 1 116 ? 5.571 3.453 -0.338 1.00 98.44 116 LEU A CA 1
ATOM 947 C C . LEU A 1 116 ? 6.441 4.532 -0.986 1.00 98.44 116 LEU A C 1
ATOM 949 O O . LEU A 1 116 ? 7.121 4.267 -1.974 1.00 98.44 116 LEU A O 1
ATOM 953 N N . PHE A 1 117 ? 6.490 5.726 -0.393 1.00 98.69 117 PHE A N 1
ATOM 954 C CA . PHE A 1 117 ? 7.344 6.807 -0.872 1.00 98.69 117 PHE A CA 1
ATOM 955 C C . PHE A 1 117 ? 8.817 6.413 -0.786 1.00 98.69 117 PHE A C 1
ATOM 957 O O . PHE A 1 117 ? 9.551 6.555 -1.762 1.00 98.69 117 PHE A O 1
ATOM 964 N N . LEU A 1 118 ? 9.238 5.846 0.348 1.00 98.62 118 LEU A N 1
ATOM 965 C CA . LEU A 1 118 ? 10.595 5.329 0.511 1.00 98.62 118 LEU A CA 1
ATOM 966 C C . LEU A 1 118 ? 10.897 4.220 -0.509 1.00 98.62 118 LEU A C 1
ATOM 968 O O . LEU A 1 118 ? 11.946 4.244 -1.142 1.00 98.62 118 LEU A O 1
ATOM 972 N N . THR A 1 119 ? 9.958 3.299 -0.724 1.00 98.19 119 THR A N 1
ATOM 973 C CA . THR A 1 119 ? 10.072 2.176 -1.674 1.00 98.19 119 THR A CA 1
ATOM 974 C C . THR A 1 119 ? 10.246 2.656 -3.123 1.00 98.19 119 THR A C 1
ATOM 976 O O . THR A 1 119 ? 11.117 2.161 -3.839 1.00 98.19 119 THR A O 1
ATOM 979 N N . ILE A 1 120 ? 9.445 3.635 -3.561 1.00 97.94 120 ILE A N 1
ATOM 980 C CA . ILE A 1 120 ? 9.388 4.085 -4.963 1.00 97.94 120 ILE A CA 1
ATOM 981 C C . ILE A 1 120 ? 10.398 5.194 -5.273 1.00 97.94 120 ILE A C 1
ATOM 983 O O . ILE A 1 120 ? 10.993 5.189 -6.348 1.00 97.94 120 ILE A O 1
ATOM 987 N N . TYR A 1 121 ? 10.582 6.162 -4.375 1.00 98.25 121 TYR A N 1
ATOM 988 C CA . TYR A 1 121 ? 11.350 7.378 -4.667 1.00 98.25 121 TYR A CA 1
ATOM 989 C C . TYR A 1 121 ? 12.730 7.410 -4.016 1.00 98.25 121 TYR A C 1
ATOM 991 O O . TYR A 1 121 ? 13.640 7.986 -4.602 1.00 98.25 121 TYR A O 1
ATOM 999 N N . VAL A 1 122 ? 12.901 6.811 -2.833 1.00 98.12 122 VAL A N 1
ATOM 1000 C CA . VAL A 1 122 ? 14.189 6.847 -2.114 1.00 98.12 122 VAL A CA 1
ATOM 1001 C C . VAL A 1 122 ? 15.045 5.637 -2.461 1.00 98.12 122 VAL A C 1
ATOM 1003 O O . VAL A 1 122 ? 16.176 5.787 -2.910 1.00 98.12 122 VAL A O 1
ATOM 1006 N N . PHE A 1 123 ? 14.505 4.433 -2.286 1.00 98.00 123 PHE A N 1
ATOM 1007 C CA . PHE A 1 123 ? 15.193 3.192 -2.636 1.00 98.00 123 PHE A CA 1
ATOM 1008 C C . PHE A 1 123 ? 15.073 2.841 -4.114 1.00 98.00 123 PHE A C 1
ATOM 1010 O O . PHE A 1 123 ? 15.844 2.009 -4.594 1.00 98.00 123 PHE A O 1
ATOM 1017 N N . ASP A 1 124 ? 14.156 3.502 -4.823 1.00 97.12 124 ASP A N 1
ATOM 1018 C CA . ASP A 1 124 ? 13.970 3.402 -6.268 1.00 97.12 124 ASP A CA 1
ATOM 1019 C C . ASP A 1 124 ? 13.840 1.956 -6.759 1.00 97.12 124 ASP A C 1
ATOM 1021 O O . ASP A 1 124 ? 14.495 1.526 -7.707 1.00 97.12 124 ASP A O 1
ATOM 1025 N N . PHE A 1 125 ? 12.999 1.164 -6.093 1.00 96.88 125 PHE A N 1
ATOM 1026 C CA . PHE A 1 125 ? 12.805 -0.232 -6.479 1.00 96.88 125 PHE A CA 1
ATOM 1027 C C . PHE A 1 125 ? 12.089 -0.400 -7.823 1.00 96.88 125 PHE A C 1
ATOM 1029 O O . PHE A 1 125 ? 12.176 -1.468 -8.424 1.00 96.88 125 PHE A O 1
ATOM 1036 N N . THR A 1 126 ? 11.487 0.662 -8.370 1.00 96.62 126 THR A N 1
ATOM 1037 C CA . THR A 1 126 ? 10.957 0.653 -9.741 1.00 96.62 126 THR A CA 1
ATOM 1038 C C . THR A 1 126 ? 12.050 0.440 -10.793 1.00 96.62 126 THR A C 1
ATOM 1040 O O . THR A 1 126 ? 11.746 0.010 -11.903 1.00 96.62 126 THR A O 1
ATOM 1043 N N . ARG A 1 127 ? 13.335 0.644 -10.465 1.00 95.56 127 ARG A N 1
ATOM 1044 C CA . ARG A 1 127 ? 14.457 0.322 -11.367 1.00 95.56 127 ARG A CA 1
ATOM 1045 C C . ARG A 1 127 ? 14.545 -1.156 -11.759 1.00 95.56 127 ARG A C 1
ATOM 1047 O O . ARG A 1 127 ? 15.232 -1.477 -12.720 1.00 95.56 127 ARG A O 1
ATOM 1054 N N . PHE A 1 128 ? 13.893 -2.046 -11.008 1.00 95.06 128 PHE A N 1
ATOM 1055 C CA . PHE A 1 128 ? 13.860 -3.478 -11.307 1.00 95.06 128 PHE A CA 1
ATOM 1056 C C . PHE A 1 128 ? 12.863 -3.852 -12.409 1.00 95.06 128 PHE A C 1
ATOM 1058 O O . PHE A 1 128 ? 12.851 -5.002 -12.837 1.00 95.06 128 PHE A O 1
ATOM 1065 N N . PHE A 1 129 ? 12.053 -2.908 -12.895 1.00 94.94 129 PHE A N 1
ATOM 1066 C CA . PHE A 1 129 ? 11.262 -3.135 -14.097 1.00 94.94 129 PHE A CA 1
ATOM 1067 C C . PHE A 1 129 ? 12.177 -3.301 -15.314 1.00 94.94 129 PHE A C 1
ATOM 1069 O O . PHE A 1 129 ? 13.044 -2.465 -15.577 1.00 94.94 129 PHE A O 1
ATOM 1076 N N . THR A 1 130 ? 11.947 -4.364 -16.081 1.00 91.56 130 THR A N 1
ATOM 1077 C CA . THR A 1 130 ? 12.627 -4.638 -17.355 1.00 91.56 130 THR A CA 1
ATOM 1078 C C . THR A 1 130 ? 11.589 -4.930 -18.438 1.00 91.56 130 THR A C 1
ATOM 1080 O O . THR A 1 130 ? 10.386 -4.827 -18.204 1.00 91.56 130 THR A O 1
ATOM 1083 N N . LYS A 1 131 ? 12.022 -5.279 -19.655 1.00 87.50 131 LYS A N 1
ATOM 1084 C CA . 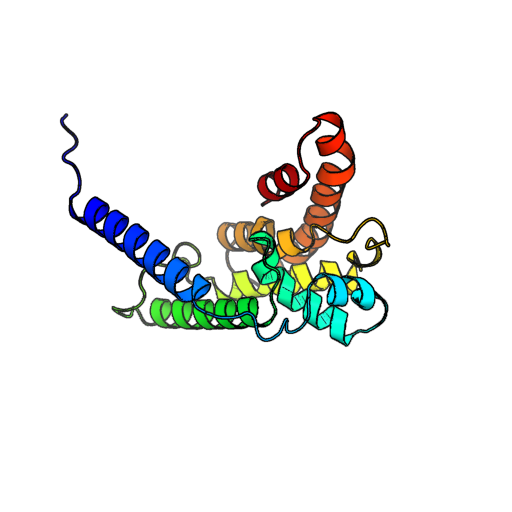LYS A 1 131 ? 11.082 -5.694 -20.710 1.00 87.50 131 LYS A CA 1
ATOM 1085 C C . LYS A 1 131 ? 10.402 -7.028 -20.381 1.00 87.50 131 LYS A C 1
ATOM 1087 O O . LYS A 1 131 ? 9.301 -7.285 -20.851 1.00 87.50 131 LYS A O 1
ATOM 1092 N N . GLU A 1 132 ? 11.063 -7.853 -19.578 1.00 88.19 132 GLU A N 1
ATOM 1093 C CA . GLU A 1 132 ? 10.634 -9.183 -19.151 1.00 88.19 132 GLU A CA 1
ATOM 1094 C C . GLU A 1 132 ? 9.914 -9.138 -17.795 1.00 88.19 132 GLU A C 1
ATOM 1096 O O . GLU A 1 132 ? 9.035 -9.954 -17.530 1.00 88.19 132 GLU A O 1
ATOM 1101 N N . VAL A 1 133 ? 10.263 -8.167 -16.945 1.00 88.81 133 VAL A N 1
ATOM 1102 C CA . VAL A 1 133 ? 9.660 -7.957 -15.626 1.00 88.81 133 VAL A CA 1
ATOM 1103 C C . VAL A 1 133 ? 8.758 -6.733 -15.684 1.00 88.81 133 VAL A C 1
ATOM 1105 O O . VAL A 1 133 ? 9.219 -5.606 -15.522 1.00 88.81 133 VAL A O 1
ATOM 1108 N N . LEU A 1 134 ? 7.463 -6.968 -15.902 1.00 89.81 134 LEU A N 1
ATOM 1109 C CA . LEU A 1 134 ? 6.435 -5.920 -15.956 1.00 89.81 134 LEU A CA 1
ATOM 1110 C C . LEU A 1 134 ? 5.648 -5.768 -14.654 1.00 89.81 134 LEU A C 1
ATOM 1112 O O . LEU A 1 134 ? 4.733 -4.957 -14.595 1.00 89.81 134 LEU A O 1
ATOM 1116 N N . TRP A 1 135 ? 5.980 -6.534 -13.619 1.00 90.75 135 TRP A N 1
ATOM 1117 C CA . TRP A 1 135 ? 5.254 -6.519 -12.358 1.00 90.75 135 TRP A CA 1
ATOM 1118 C C . TRP A 1 135 ? 6.223 -6.639 -11.188 1.00 90.75 135 TRP A C 1
ATOM 1120 O O . TRP A 1 135 ? 7.132 -7.471 -11.217 1.00 90.75 135 TRP A O 1
ATOM 1130 N N . LEU A 1 136 ? 6.033 -5.805 -10.167 1.00 93.12 136 LEU A N 1
ATOM 1131 C CA . LEU A 1 136 ? 6.893 -5.743 -8.993 1.00 93.12 136 LEU A CA 1
ATOM 1132 C C . LEU A 1 136 ? 6.052 -5.715 -7.709 1.00 93.12 136 LEU A C 1
ATOM 1134 O O . LEU A 1 136 ? 5.046 -5.011 -7.649 1.00 93.12 136 LEU A O 1
ATOM 1138 N N . PRO A 1 137 ? 6.486 -6.393 -6.633 1.00 93.56 137 PRO A N 1
ATOM 1139 C CA . PRO A 1 137 ? 5.725 -6.479 -5.388 1.00 93.56 137 PRO A CA 1
ATOM 1140 C C . PRO A 1 137 ? 5.834 -5.212 -4.507 1.00 93.56 137 PRO A C 1
ATOM 1142 O O . PRO A 1 137 ? 5.983 -5.294 -3.288 1.00 93.56 137 PRO A O 1
ATOM 1145 N N . THR A 1 138 ? 5.801 -4.010 -5.095 1.00 95.12 138 THR A N 1
ATOM 1146 C CA . THR A 1 138 ? 5.980 -2.746 -4.352 1.00 95.12 138 THR A CA 1
ATOM 1147 C C . THR A 1 138 ? 4.793 -2.405 -3.458 1.00 95.12 138 THR A C 1
ATOM 1149 O O . THR A 1 138 ? 4.996 -1.806 -2.406 1.00 95.12 138 THR A O 1
ATOM 1152 N N . PHE A 1 139 ? 3.576 -2.830 -3.803 1.00 94.94 139 PHE A N 1
ATOM 1153 C CA . PHE A 1 139 ? 2.358 -2.531 -3.039 1.00 94.94 139 PHE A CA 1
ATOM 1154 C C . PHE A 1 139 ? 2.293 -3.246 -1.687 1.00 94.94 139 PHE A C 1
ATOM 1156 O O . PHE A 1 139 ? 1.435 -2.917 -0.873 1.00 94.94 139 PHE A O 1
ATOM 1163 N N . ILE A 1 140 ? 3.166 -4.218 -1.401 1.00 94.81 140 ILE A N 1
ATOM 1164 C CA . ILE A 1 140 ? 3.102 -4.968 -0.137 1.00 94.81 140 ILE A CA 1
ATOM 1165 C C . ILE A 1 140 ? 3.336 -4.041 1.058 1.00 94.81 140 ILE A C 1
ATOM 1167 O O . ILE A 1 140 ? 2.761 -4.240 2.122 1.00 94.81 140 ILE A O 1
ATOM 1171 N N . VAL A 1 141 ? 4.088 -2.950 0.893 1.00 95.50 141 VAL A N 1
ATOM 1172 C CA . VAL A 1 141 ? 4.183 -1.924 1.945 1.00 95.50 141 VAL A CA 1
ATOM 1173 C C . VAL A 1 141 ? 2.861 -1.182 2.183 1.00 95.50 141 VAL A C 1
ATOM 1175 O O . VAL A 1 141 ? 2.687 -0.536 3.208 1.00 95.50 141 VAL A O 1
ATOM 1178 N N . VAL A 1 142 ? 1.895 -1.267 1.274 1.00 96.00 142 VAL A N 1
ATOM 1179 C CA . VAL A 1 142 ? 0.543 -0.756 1.506 1.00 96.00 142 VAL A CA 1
ATOM 1180 C C . VAL A 1 142 ? -0.294 -1.773 2.280 1.00 96.00 142 VAL A C 1
ATOM 1182 O O . VAL A 1 142 ? -1.016 -1.384 3.190 1.00 96.00 142 VAL A O 1
ATOM 1185 N N . VAL A 1 143 ? -0.197 -3.065 1.975 1.00 92.50 143 VAL A N 1
ATOM 1186 C CA . VAL A 1 143 ? -1.130 -4.081 2.507 1.00 92.50 143 VAL A CA 1
ATOM 1187 C C . VAL A 1 143 ? -0.578 -4.946 3.646 1.00 92.50 143 VAL A C 1
ATOM 1189 O O . VAL A 1 143 ? -1.367 -5.586 4.327 1.00 92.50 143 VAL A O 1
ATOM 1192 N N . GLY A 1 144 ? 0.734 -4.929 3.891 1.00 91.81 144 GLY A N 1
ATOM 1193 C CA . GLY A 1 144 ? 1.407 -5.810 4.850 1.00 91.81 144 GLY A CA 1
ATOM 1194 C C . GLY A 1 144 ? 1.930 -5.095 6.098 1.00 91.81 144 GLY A C 1
ATOM 1195 O O . GLY A 1 144 ? 1.181 -4.701 6.994 1.00 91.81 144 GLY A O 1
ATOM 1196 N N . THR A 1 145 ? 3.253 -4.937 6.196 1.00 93.56 145 THR A N 1
ATOM 1197 C CA . THR A 1 145 ? 3.913 -4.548 7.456 1.00 93.56 145 THR A CA 1
ATOM 1198 C C . THR A 1 145 ? 3.551 -3.150 7.987 1.00 93.56 145 THR A C 1
ATOM 1200 O O . THR A 1 145 ? 3.305 -3.055 9.193 1.00 93.56 145 THR A O 1
ATOM 1203 N N . PRO A 1 146 ? 3.434 -2.065 7.188 1.00 96.06 146 PRO A N 1
ATOM 1204 C CA . PRO A 1 146 ? 3.110 -0.742 7.733 1.00 96.06 146 PRO A CA 1
ATOM 1205 C C . PRO A 1 146 ? 1.760 -0.645 8.457 1.00 96.06 146 PRO A C 1
ATOM 1207 O O . PRO A 1 146 ? 1.758 -0.182 9.604 1.00 96.06 146 PRO A O 1
ATOM 1210 N N . PRO A 1 147 ? 0.619 -1.091 7.884 1.00 95.25 147 PRO A N 1
ATOM 1211 C CA . PRO A 1 147 ? -0.647 -1.069 8.610 1.00 95.25 147 PRO A CA 1
ATOM 1212 C C . PRO A 1 147 ? -0.610 -1.968 9.853 1.00 95.25 147 PRO A C 1
ATOM 1214 O O . PRO A 1 147 ? -1.072 -1.542 10.912 1.00 95.25 147 PRO A O 1
ATOM 1217 N N . ALA A 1 148 ? -0.017 -3.165 9.764 1.00 94.69 148 ALA A N 1
ATOM 1218 C CA . ALA A 1 148 ? 0.053 -4.102 10.884 1.00 94.69 148 ALA A CA 1
ATOM 1219 C C . ALA A 1 148 ? 0.839 -3.526 12.074 1.00 94.69 148 ALA A C 1
ATOM 1221 O O . ALA A 1 148 ? 0.324 -3.454 13.192 1.00 94.69 148 ALA A O 1
ATOM 1222 N N . LEU A 1 149 ? 2.065 -3.049 11.840 1.00 96.19 149 LEU A N 1
ATOM 1223 C CA . LEU A 1 149 ? 2.920 -2.523 12.905 1.00 96.19 149 LEU A CA 1
ATOM 1224 C C . LEU A 1 149 ? 2.384 -1.205 13.473 1.00 96.19 149 LEU A C 1
ATOM 1226 O O . LEU A 1 149 ? 2.490 -0.977 14.678 1.00 96.19 149 LEU A O 1
ATOM 1230 N N . THR A 1 150 ? 1.761 -0.357 12.649 1.00 97.31 150 THR A N 1
ATOM 1231 C CA . THR A 1 150 ? 1.107 0.863 13.144 1.00 97.31 150 THR A CA 1
ATOM 1232 C C . THR A 1 150 ? -0.057 0.541 14.079 1.00 97.31 150 THR A C 1
ATOM 1234 O O . THR A 1 150 ? -0.237 1.231 15.083 1.00 97.31 150 THR A O 1
ATOM 1237 N N . LEU A 1 151 ? -0.834 -0.509 13.801 1.00 96.00 151 LEU A N 1
ATOM 1238 C CA . LEU A 1 151 ? -1.915 -0.938 14.691 1.00 96.00 151 LEU A CA 1
ATOM 1239 C C . LEU A 1 151 ? -1.391 -1.580 15.982 1.00 96.00 151 LEU A C 1
ATOM 1241 O O . LEU A 1 151 ? -1.944 -1.314 17.046 1.00 96.00 151 LEU A O 1
ATOM 1245 N N . VAL A 1 152 ? -0.314 -2.369 15.906 1.00 96.00 152 VAL A N 1
ATOM 1246 C CA . VAL A 1 152 ? 0.301 -3.023 17.076 1.00 96.00 152 VAL A CA 1
ATOM 1247 C C . VAL A 1 152 ? 0.972 -2.010 18.006 1.00 96.00 152 VAL A C 1
ATOM 1249 O O . VAL A 1 152 ? 0.755 -2.038 19.215 1.00 96.00 152 VAL A O 1
ATOM 1252 N N . TYR A 1 153 ? 1.784 -1.101 17.464 1.00 96.19 153 TYR A N 1
ATOM 1253 C CA . TYR A 1 153 ? 2.547 -0.138 18.266 1.00 96.19 153 TYR A CA 1
ATOM 1254 C C . TYR A 1 153 ? 1.807 1.181 18.509 1.00 96.19 153 TYR A C 1
ATOM 1256 O O . TYR A 1 153 ? 2.242 2.001 19.329 1.00 96.19 153 TYR A O 1
ATOM 1264 N N . GLY A 1 154 ? 0.691 1.403 17.818 1.00 95.38 154 GLY A N 1
ATOM 1265 C CA . GLY A 1 154 ? -0.123 2.603 17.917 1.00 95.38 154 GLY A CA 1
ATOM 1266 C C . GLY A 1 154 ? 0.513 3.849 17.280 1.00 95.38 154 GLY A C 1
ATOM 1267 O O . GLY A 1 154 ? 1.633 3.818 16.761 1.00 95.38 154 GLY A O 1
ATOM 1268 N N . PRO A 1 155 ? -0.186 4.993 17.354 1.00 96.12 155 PRO A N 1
ATOM 1269 C CA . PRO A 1 155 ? 0.226 6.232 16.702 1.00 96.12 155 PRO A CA 1
ATOM 1270 C C . PRO A 1 155 ? 1.509 6.844 17.294 1.00 96.12 155 PRO A C 1
ATOM 1272 O O . PRO A 1 155 ? 1.855 6.619 18.462 1.00 96.12 15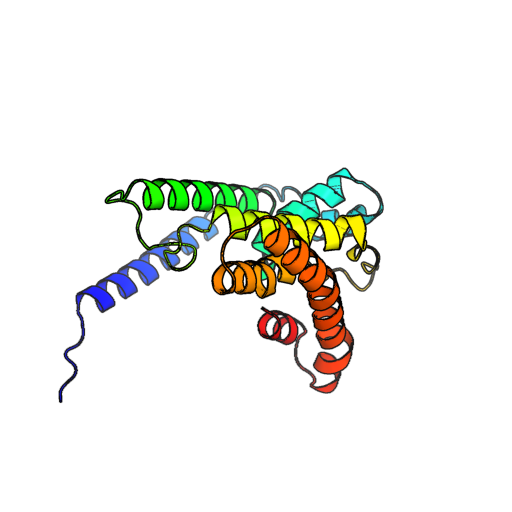5 PRO A O 1
ATOM 1275 N N . GLY A 1 156 ? 2.200 7.658 16.487 1.00 97.19 156 GLY A N 1
ATOM 1276 C CA . GLY A 1 156 ? 3.334 8.486 16.912 1.00 97.19 156 GLY A CA 1
ATOM 1277 C C . GLY A 1 156 ? 4.389 8.709 15.824 1.00 97.19 156 GLY A C 1
ATOM 1278 O O . GLY A 1 156 ? 4.747 7.787 15.103 1.00 97.19 156 GLY A O 1
ATOM 1279 N N . TRP A 1 157 ? 4.949 9.920 15.747 1.00 97.75 157 TRP A N 1
ATOM 1280 C CA . TRP A 1 157 ? 5.902 10.322 14.697 1.00 97.75 157 TRP A CA 1
ATOM 1281 C C . TRP A 1 157 ? 7.182 9.482 14.644 1.00 97.75 157 TRP A C 1
ATOM 1283 O O . TRP A 1 157 ? 7.596 9.061 13.568 1.00 97.75 157 TRP A O 1
ATOM 1293 N N . LYS A 1 158 ? 7.790 9.189 15.804 1.00 97.81 158 LYS A N 1
ATOM 1294 C CA . LYS A 1 158 ? 8.982 8.325 15.871 1.00 97.81 158 LYS A CA 1
ATOM 1295 C C . LYS A 1 158 ? 8.675 6.921 15.340 1.00 97.81 158 LYS A C 1
ATOM 1297 O O . LYS A 1 158 ? 9.421 6.402 14.520 1.00 97.81 158 LYS A O 1
ATOM 1302 N N . LYS A 1 159 ? 7.538 6.350 15.757 1.00 98.06 159 LYS A N 1
ATOM 1303 C CA . LYS A 1 159 ? 7.079 5.025 15.317 1.00 98.06 159 LYS A CA 1
ATOM 1304 C C . LYS A 1 159 ? 6.788 5.019 13.822 1.00 98.06 159 LYS A C 1
ATOM 1306 O O . LYS A 1 159 ? 7.260 4.126 13.138 1.00 98.06 159 LYS A O 1
ATOM 1311 N N . LEU A 1 160 ? 6.090 6.038 13.317 1.00 98.50 160 LEU A N 1
ATOM 1312 C CA . LEU A 1 160 ? 5.812 6.218 11.893 1.00 98.50 160 LEU A CA 1
ATOM 1313 C C . LEU A 1 160 ? 7.106 6.173 11.073 1.00 98.50 160 LEU A C 1
ATOM 1315 O O . LEU A 1 160 ? 7.177 5.411 10.116 1.00 98.50 160 LEU A O 1
ATOM 1319 N N . GLY A 1 161 ? 8.134 6.928 11.471 1.00 98.44 161 GLY A N 1
ATOM 1320 C CA . GLY A 1 161 ? 9.431 6.922 10.793 1.00 98.44 161 GLY A CA 1
ATOM 1321 C C . GLY A 1 161 ? 10.104 5.547 10.815 1.00 98.44 161 GLY A C 1
ATOM 1322 O O . GLY A 1 161 ? 10.460 5.021 9.763 1.00 98.44 161 GLY A O 1
ATOM 1323 N N . THR A 1 162 ? 10.230 4.937 11.999 1.00 98.19 162 THR A N 1
ATOM 1324 C CA . THR A 1 162 ? 10.880 3.626 12.164 1.00 98.19 162 THR A CA 1
ATOM 1325 C C . THR A 1 162 ? 10.144 2.514 11.421 1.00 98.19 162 THR A C 1
ATOM 1327 O O . THR A 1 162 ? 10.767 1.789 10.650 1.00 98.19 162 THR A O 1
ATOM 1330 N N . ILE A 1 163 ? 8.825 2.399 11.608 1.00 98.12 163 ILE A N 1
ATOM 1331 C CA . ILE A 1 163 ? 7.978 1.421 10.912 1.00 98.12 163 ILE A CA 1
ATOM 1332 C C . ILE A 1 163 ? 8.118 1.615 9.412 1.00 98.12 163 ILE A C 1
ATOM 1334 O O . ILE A 1 163 ? 8.334 0.640 8.693 1.00 98.12 163 ILE A O 1
ATOM 1338 N N . SER A 1 164 ? 8.037 2.863 8.941 1.00 98.31 164 SER A N 1
ATOM 1339 C CA . SER A 1 164 ? 7.993 3.099 7.506 1.00 98.31 164 SER A CA 1
ATOM 1340 C C . SER A 1 164 ? 9.307 2.750 6.822 1.00 98.31 164 SER A C 1
ATOM 1342 O O . SER A 1 164 ? 9.293 2.118 5.765 1.00 98.31 164 SER A O 1
ATOM 1344 N N . LEU A 1 165 ? 10.427 3.122 7.451 1.00 98.31 165 LEU A N 1
ATOM 1345 C CA . LEU A 1 165 ? 11.774 2.843 6.967 1.00 98.31 165 LEU A CA 1
ATOM 1346 C C . LEU A 1 165 ? 12.087 1.347 6.968 1.00 98.31 165 LEU A C 1
ATOM 1348 O O . LEU A 1 165 ? 12.517 0.819 5.945 1.00 98.31 165 LEU A O 1
ATOM 1352 N N . LEU A 1 166 ? 11.847 0.660 8.090 1.00 97.38 166 LEU A N 1
ATOM 1353 C CA . LEU A 1 166 ? 12.109 -0.777 8.197 1.00 97.38 166 LEU A CA 1
ATOM 1354 C C . LEU A 1 166 ? 11.238 -1.576 7.227 1.00 97.38 166 LEU A C 1
ATOM 1356 O O . LEU A 1 166 ? 11.733 -2.483 6.565 1.00 97.38 166 LEU A O 1
ATOM 1360 N N . SER A 1 167 ? 9.964 -1.202 7.089 1.00 96.19 167 SER A N 1
ATOM 1361 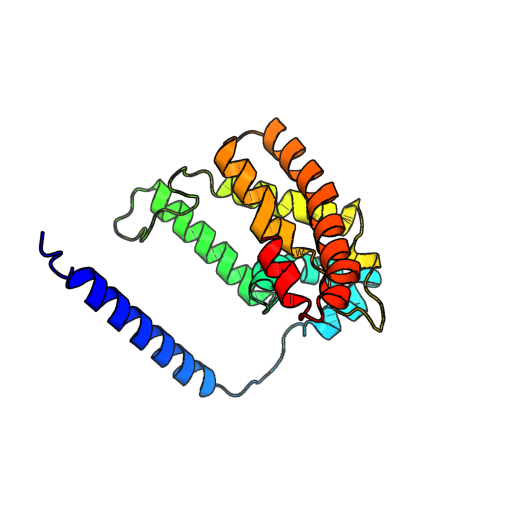C CA . SER A 1 167 ? 9.054 -1.853 6.145 1.00 96.19 167 SER A CA 1
ATOM 1362 C C . SER A 1 167 ? 9.501 -1.642 4.700 1.00 96.19 167 SER A C 1
ATOM 1364 O O . SER A 1 167 ? 9.556 -2.597 3.938 1.00 96.19 167 SER A O 1
ATOM 1366 N N . ALA A 1 168 ? 9.891 -0.423 4.318 1.00 96.44 168 ALA A N 1
ATOM 1367 C CA . ALA A 1 168 ? 10.394 -0.163 2.971 1.00 96.44 168 ALA A CA 1
ATOM 1368 C C . ALA A 1 168 ? 11.675 -0.964 2.663 1.00 96.44 168 ALA A C 1
ATOM 1370 O O . ALA A 1 168 ? 11.807 -1.509 1.572 1.00 96.44 168 ALA A O 1
ATOM 1371 N N . LEU A 1 169 ? 12.591 -1.083 3.631 1.00 95.69 169 LEU A N 1
ATOM 1372 C CA . LEU A 1 169 ? 13.838 -1.840 3.476 1.00 95.69 169 LEU A CA 1
ATOM 1373 C C . LEU A 1 169 ? 13.640 -3.357 3.420 1.00 95.69 169 LEU A C 1
ATOM 1375 O O . LEU A 1 169 ? 14.416 -4.036 2.755 1.00 95.69 169 LEU A O 1
ATOM 1379 N N . PHE A 1 170 ? 12.654 -3.899 4.135 1.00 93.44 170 PHE A N 1
ATOM 1380 C CA . PHE A 1 170 ? 12.491 -5.347 4.260 1.00 93.44 170 PHE A CA 1
ATOM 1381 C C . PHE A 1 170 ? 11.457 -5.911 3.287 1.00 93.44 170 PHE A C 1
ATOM 1383 O O . PHE A 1 170 ? 11.717 -6.902 2.611 1.00 93.44 170 PHE A O 1
ATOM 1390 N N . THR A 1 171 ? 10.293 -5.273 3.189 1.00 92.50 171 THR A N 1
ATOM 1391 C CA . THR A 1 171 ? 9.110 -5.855 2.553 1.00 92.50 171 THR A CA 1
ATOM 1392 C C . THR A 1 171 ? 9.306 -6.103 1.061 1.00 92.50 171 THR A C 1
ATOM 1394 O O . THR A 1 171 ? 9.123 -7.231 0.608 1.00 92.50 171 THR A O 1
ATOM 1397 N N . PHE A 1 172 ? 9.720 -5.085 0.294 1.00 92.81 172 PHE A N 1
ATOM 1398 C CA . PHE A 1 172 ? 9.944 -5.263 -1.143 1.00 92.81 172 PHE A CA 1
ATOM 1399 C C . PHE A 1 172 ? 11.088 -6.250 -1.431 1.00 92.81 172 PHE A C 1
ATOM 1401 O O . PHE A 1 172 ? 10.849 -7.199 -2.180 1.00 92.81 172 PHE A O 1
ATOM 1408 N N . PRO A 1 173 ? 12.302 -6.109 -0.851 1.00 93.06 173 PRO A N 1
ATOM 1409 C CA . PRO A 1 173 ? 13.388 -7.046 -1.137 1.00 93.06 173 PRO A CA 1
ATOM 1410 C C . PRO A 1 173 ? 13.049 -8.491 -0.776 1.00 93.06 173 PRO A C 1
ATOM 1412 O O . PRO A 1 173 ? 13.359 -9.392 -1.552 1.00 93.06 173 PRO A O 1
ATOM 1415 N N . PHE A 1 174 ? 12.372 -8.715 0.354 1.00 93.06 174 PHE A N 1
ATOM 1416 C CA . PHE A 1 174 ? 11.963 -10.051 0.775 1.00 93.06 174 PHE A CA 1
ATOM 1417 C C . PHE A 1 174 ? 10.927 -10.663 -0.174 1.00 93.06 174 PHE A C 1
ATOM 1419 O O . PHE A 1 174 ? 11.104 -11.790 -0.636 1.00 93.06 174 PHE A O 1
ATOM 1426 N N . ALA A 1 175 ? 9.884 -9.913 -0.535 1.00 92.00 175 ALA A N 1
ATOM 1427 C CA . ALA A 1 175 ? 8.863 -10.398 -1.457 1.00 92.00 175 ALA A CA 1
ATOM 1428 C C . ALA A 1 175 ? 9.386 -10.604 -2.880 1.00 92.00 175 ALA A C 1
ATOM 1430 O O . ALA A 1 175 ? 9.004 -11.556 -3.562 1.00 92.00 175 ALA A O 1
ATOM 1431 N N . ASN A 1 176 ? 10.285 -9.735 -3.338 1.00 92.31 176 ASN A N 1
ATOM 1432 C CA . ASN A 1 176 ? 10.940 -9.893 -4.627 1.00 92.31 176 ASN A CA 1
ATOM 1433 C C . ASN A 1 176 ? 11.865 -11.120 -4.631 1.00 92.31 176 ASN A C 1
ATOM 1435 O O . ASN A 1 176 ? 11.883 -11.869 -5.603 1.00 92.31 176 ASN A O 1
ATOM 1439 N N . TRP A 1 177 ? 12.587 -11.374 -3.534 1.00 93.00 177 TRP A N 1
ATOM 1440 C CA . TRP A 1 177 ? 13.399 -12.581 -3.374 1.00 93.00 177 TRP A CA 1
ATOM 1441 C C . TRP A 1 177 ? 12.547 -13.856 -3.372 1.00 93.00 177 TRP A C 1
ATOM 1443 O O . TRP A 1 177 ? 12.871 -14.790 -4.103 1.00 93.00 177 TRP A O 1
ATOM 1453 N N . LEU A 1 178 ? 11.434 -13.891 -2.630 1.00 92.38 178 LEU A N 1
ATOM 1454 C CA . LEU A 1 178 ? 10.510 -15.032 -2.641 1.00 92.38 178 LEU A CA 1
ATOM 1455 C C . LEU A 1 178 ? 9.986 -15.315 -4.053 1.00 92.38 178 LEU A C 1
ATOM 1457 O O . LEU A 1 178 ? 10.031 -16.460 -4.505 1.00 92.38 178 LEU A O 1
ATOM 1461 N N . ASN A 1 179 ? 9.566 -14.269 -4.769 1.00 89.06 179 ASN A N 1
ATOM 1462 C CA . ASN A 1 179 ? 9.111 -14.366 -6.154 1.00 89.06 179 ASN A CA 1
ATOM 1463 C C . ASN A 1 179 ? 10.200 -14.874 -7.107 1.00 89.06 179 ASN A C 1
ATOM 1465 O O . ASN A 1 179 ? 9.922 -15.717 -7.953 1.00 89.06 179 ASN A O 1
ATOM 1469 N N . ALA A 1 180 ? 11.430 -14.374 -6.979 1.00 89.38 180 ALA A N 1
ATOM 1470 C CA . ALA A 1 180 ? 12.514 -14.686 -7.906 1.00 89.38 180 ALA A CA 1
ATOM 1471 C C . ALA A 1 180 ? 13.221 -16.017 -7.609 1.00 89.38 180 ALA A C 1
ATOM 1473 O O . ALA A 1 180 ? 13.786 -16.613 -8.520 1.00 89.38 180 ALA A O 1
ATOM 1474 N N . GLN A 1 181 ? 13.238 -16.462 -6.349 1.00 91.94 181 GLN A N 1
ATOM 1475 C CA . GLN A 1 181 ? 14.041 -17.606 -5.909 1.00 91.94 181 GLN A CA 1
ATOM 1476 C C . GLN A 1 181 ? 13.180 -18.772 -5.427 1.00 91.94 181 GLN A C 1
ATOM 1478 O O . GLN A 1 181 ? 13.404 -19.900 -5.851 1.00 91.94 181 GLN A O 1
ATOM 1483 N N . LEU A 1 182 ? 12.181 -18.535 -4.570 1.00 92.25 182 LEU A N 1
ATOM 1484 C CA . LEU A 1 182 ? 11.414 -19.626 -3.960 1.00 92.25 182 LEU A CA 1
ATOM 1485 C C . LEU A 1 182 ? 10.285 -20.137 -4.863 1.00 92.25 182 LEU A C 1
ATOM 1487 O O . LEU A 1 182 ? 10.128 -21.347 -5.013 1.00 92.25 182 LEU A O 1
ATOM 1491 N N . MET A 1 183 ? 9.498 -19.242 -5.468 1.00 91.38 183 MET A N 1
ATOM 1492 C CA . MET A 1 183 ? 8.351 -19.648 -6.296 1.00 91.38 183 MET A CA 1
ATOM 1493 C C . MET A 1 183 ? 8.751 -20.530 -7.491 1.00 91.38 183 MET A C 1
ATOM 1495 O O . MET A 1 183 ? 8.089 -21.550 -7.700 1.00 91.38 183 MET A O 1
ATOM 1499 N N . PRO A 1 184 ? 9.852 -20.240 -8.220 1.00 91.25 184 PRO A N 1
ATOM 1500 C CA . PRO A 1 184 ? 10.311 -21.107 -9.302 1.00 91.25 184 PRO A CA 1
ATOM 1501 C C . PRO A 1 184 ? 10.731 -22.497 -8.814 1.00 91.25 184 PRO A C 1
ATOM 1503 O O . PRO A 1 184 ? 10.416 -23.487 -9.467 1.00 91.25 184 PRO A O 1
ATOM 1506 N N . LEU A 1 185 ? 11.384 -22.594 -7.646 1.00 92.94 185 LEU A N 1
ATOM 1507 C CA . LEU A 1 185 ? 11.789 -23.879 -7.058 1.00 92.94 185 LEU A CA 1
ATOM 1508 C C . LEU A 1 185 ? 10.588 -24.751 -6.678 1.00 92.94 185 LEU A C 1
ATOM 1510 O O . LEU A 1 185 ? 10.645 -25.971 -6.800 1.00 92.94 185 LEU A O 1
ATOM 1514 N N . LEU A 1 186 ? 9.504 -24.125 -6.223 1.00 93.00 186 LEU A N 1
ATOM 1515 C CA . LEU A 1 186 ? 8.267 -24.809 -5.847 1.00 93.00 186 LEU A CA 1
ATOM 1516 C C . LEU A 1 186 ? 7.325 -25.052 -7.035 1.00 93.00 186 LEU A C 1
ATOM 1518 O O . LEU A 1 186 ? 6.295 -25.701 -6.864 1.00 93.00 186 LEU A O 1
ATOM 1522 N N . ASN A 1 187 ? 7.663 -24.545 -8.225 1.00 91.94 187 ASN A N 1
ATOM 1523 C CA . ASN A 1 187 ? 6.826 -24.583 -9.423 1.00 91.94 187 ASN A CA 1
ATOM 1524 C C . ASN A 1 187 ? 5.401 -24.040 -9.182 1.00 91.94 187 ASN A C 1
ATOM 1526 O O . ASN A 1 187 ? 4.412 -24.593 -9.666 1.00 91.94 187 ASN A O 1
ATOM 1530 N N . VAL A 1 188 ? 5.298 -22.960 -8.398 1.00 90.69 188 VAL A N 1
ATOM 1531 C CA . VAL A 1 188 ? 4.032 -22.272 -8.108 1.00 90.69 188 VAL A CA 1
ATOM 1532 C C . VAL A 1 188 ? 4.021 -20.866 -8.716 1.00 90.69 188 VAL A C 1
ATOM 1534 O O . VAL A 1 188 ? 5.079 -20.252 -8.870 1.00 90.69 188 VAL A O 1
ATOM 1537 N N . PRO A 1 189 ? 2.840 -20.317 -9.055 1.00 85.31 189 PRO A N 1
ATOM 1538 C CA . PRO A 1 189 ? 2.743 -18.962 -9.587 1.00 85.31 189 PRO A CA 1
ATOM 1539 C C . PRO A 1 189 ? 3.255 -17.903 -8.600 1.00 85.31 189 PRO A C 1
ATOM 1541 O O . PRO A 1 189 ? 3.013 -17.998 -7.397 1.00 85.31 189 PRO A O 1
ATOM 1544 N N . GLY A 1 190 ? 3.867 -16.829 -9.114 1.00 77.81 190 GLY A N 1
ATOM 1545 C CA . GLY A 1 190 ? 4.355 -15.708 -8.292 1.00 77.81 190 GLY A CA 1
ATOM 1546 C C . GLY A 1 190 ? 3.272 -15.033 -7.436 1.00 77.81 190 GLY A C 1
ATOM 1547 O O . GLY A 1 190 ? 3.548 -14.508 -6.360 1.00 77.81 190 GLY A O 1
ATOM 1548 N N . THR A 1 191 ? 2.000 -15.135 -7.837 1.00 79.44 191 THR A N 1
ATOM 1549 C CA . THR A 1 191 ? 0.863 -14.662 -7.030 1.00 79.44 191 THR A CA 1
ATOM 1550 C C . THR A 1 191 ? 0.822 -15.279 -5.628 1.00 79.44 191 THR A C 1
ATOM 1552 O O . THR A 1 191 ? 0.378 -14.611 -4.697 1.00 79.44 191 THR A O 1
ATOM 1555 N N . VAL A 1 192 ? 1.338 -16.501 -5.446 1.00 83.69 192 VAL A N 1
ATOM 1556 C CA . VAL A 1 192 ? 1.416 -17.173 -4.138 1.00 83.69 192 VAL A CA 1
ATOM 1557 C C . VAL A 1 192 ? 2.385 -16.458 -3.198 1.00 83.69 192 VAL A C 1
ATOM 1559 O O . VAL A 1 192 ? 2.055 -16.237 -2.032 1.00 83.69 192 VAL A O 1
ATOM 1562 N N . SER A 1 193 ? 3.554 -16.045 -3.693 1.00 81.50 193 SER A N 1
ATOM 1563 C CA . SER A 1 193 ? 4.527 -15.280 -2.901 1.00 81.50 193 SER A CA 1
ATOM 1564 C C . SER A 1 193 ? 3.911 -13.977 -2.412 1.00 81.50 193 SER A C 1
ATOM 1566 O O . SER A 1 193 ? 4.015 -13.659 -1.233 1.00 81.50 193 SER A O 1
ATOM 1568 N N . ASN A 1 194 ? 3.177 -13.286 -3.285 1.00 79.62 194 ASN A N 1
ATOM 1569 C CA . ASN A 1 194 ? 2.549 -12.012 -2.949 1.00 79.62 194 ASN A CA 1
ATOM 1570 C C . ASN A 1 194 ? 1.597 -12.152 -1.764 1.00 79.62 194 ASN A C 1
ATOM 1572 O O . ASN A 1 194 ? 1.756 -11.435 -0.784 1.00 79.62 194 ASN A O 1
ATOM 1576 N N . VAL A 1 195 ? 0.679 -13.121 -1.819 1.00 82.69 195 VAL A N 1
ATOM 1577 C CA . VAL A 1 195 ? -0.268 -13.392 -0.725 1.00 82.69 195 VAL A CA 1
ATOM 1578 C C . VAL A 1 195 ? 0.457 -13.830 0.548 1.00 82.69 195 VAL A C 1
ATOM 1580 O O . VAL A 1 195 ? 0.042 -13.463 1.636 1.00 82.69 195 VAL A O 1
ATOM 1583 N N . THR A 1 196 ? 1.559 -14.573 0.428 1.00 83.88 196 THR A N 1
ATOM 1584 C CA . THR A 1 196 ? 2.361 -15.019 1.584 1.00 83.88 196 THR A CA 1
ATOM 1585 C C . THR A 1 196 ? 3.030 -13.852 2.320 1.00 83.88 196 THR A C 1
ATOM 1587 O O . THR A 1 196 ? 3.323 -13.949 3.508 1.00 83.88 196 THR A O 1
ATOM 1590 N N . THR A 1 197 ? 3.302 -12.757 1.611 1.00 83.38 197 THR A N 1
ATOM 1591 C CA . THR A 1 197 ? 4.002 -11.577 2.140 1.00 83.38 197 THR A CA 1
ATOM 1592 C C . THR A 1 197 ? 3.096 -10.425 2.567 1.00 83.38 197 THR A C 1
ATOM 1594 O O . THR A 1 197 ? 3.607 -9.446 3.118 1.00 83.38 197 THR A O 1
ATOM 1597 N N . MET A 1 198 ? 1.792 -10.521 2.291 1.00 78.94 198 MET A N 1
ATOM 1598 C CA . MET A 1 198 ? 0.763 -9.604 2.795 1.00 78.94 198 MET A CA 1
ATOM 1599 C C . MET A 1 198 ? 0.388 -9.976 4.229 1.00 78.94 198 MET A C 1
ATOM 1601 O O . MET A 1 198 ? 0.352 -9.050 5.068 1.00 78.94 198 MET A O 1
#

Foldseek 3Di:
DDDDDDVVVVVVVVVVVVVVVVVVVVVVPDDCPDDDLDLLNLLVCCVPDVVSVVLQLQLLLCCLVVPSHNVVSVVVVVVLVVLLVCLVVVHPPNPDQPLNSPSQSVLLVLLLSLLLCCQCPVVNVSVPDDPVRSDFLSSLSNVAQSSVQCSVVDDDDVSSVVSSVVCSVDLRVVLVCCLVPVCVVVVHHSSVSSVVSD

pLDDT: mean 91.65, std 7.6, range [50.5, 98.69]